Protein 8DHU (pdb70)

B-factor: mean 67.76, std 20.18, range [30.5, 171.4]

Nearest PDB structures (foldseek):
  8dhu-assembly2_B  TM=1.007E+00  e=1.844E-21  Drosophila melanogaster
  5v87-assembly2_B  TM=9.882E-01  e=3.190E-15  Homo sapiens
  5v87-assembly1_A  TM=9.888E-01  e=3.190E-15  Homo sapiens
  5v4r-assembly1_A  TM=9.704E-01  e=3.038E-15  Homo sapiens
  8dio-assembly1_A  TM=9.737E-01  e=6.021E-15  Danio rerio

Organism: Drosophila melanogaster (NCBI:txid7227)

InterPro domains:
  IPR006607 LARP1-like, DM15 repeat [PF21071] (1331-1480)
  IPR006607 LARP1-like, DM15 repeat [SM00684] (1341-1382)
  IPR006607 LARP1-like, DM15 repeat [SM00684] (1383-1421)
  IPR006607 LARP1-like, DM15 repeat [SM00684] (1422-1457)
  IPR006630 La-type HTH domain [PF05383] (733-789)
  IPR006630 La-type HTH domain [PS50961] (723-814)
  IPR006630 La-type HTH domain [SM00715] (727-806)
  IPR036388 Winged helix-like DNA-binding domain superfamily [G3DSA:1.10.10.10] (720-810)
  IPR036390 Winged helix DNA-binding domain superfamily [SSF46785] (724-813)
  IPR045180 La domain containing protein [PTHR22792] (427-1072)

Radius of gyration: 19.86 Å; Cα contacts (8 Å, |Δi|>4): 340; chains: 2; bounding box: 45×50×40 Å

Sequence (299 aa):
QHPSHALLKENNFTQQAYHKYHSRCLKERRRLGYGQSQEMNTLYRFWSFFLRENFNKSMYNEFRSLALEDAGNGFRYGLECLFRFFSYGLEKKFRPNIYQDFQDETIADYETGQLYGLEKFWAFLKYYKNLEVQPKLAEYLKSFKNIEQHPSHALLKNNFTQQAYHKYHSRCLKERRRLGYGQSQEMNTLYRFWSFFLRENFNKSMYNEFRSLALEDAGNGFRYGLECLFRFFSYGLEKKFRPNIYQDFQDETIADYETGQLYGLEKFWAFLKYYKNGEKLEVQPKLAEYLKSFKNIED

Foldseek 3Di:
DDCLPQCPPPPRNDPVSCCVLVVVLVVQCVVQHALRDPSVLSVLLSLLPCCLVPNDPVSLVVLVVSQVVNVVVPRHSSVLSVLSSLQNSCLSPNDPVSVVVLLVVLVVQVVVPDCSSLVSVVNRVVPSPPDDHDVVSVVVNVVCVVPD/DPCLVQCQPVRNDPVSVVVLVVVLVVQCVVQHQLRGVSVLSLLLSLLPNCLQPNDDPSLVVLVVSQVVSVVVPRHSSVLSVLSSLQVSCQSPNDVVSVVVLLVVLVVCVVVPDCSSVVSVVNSLVPHPCNVVDDRDVVSVVVVVVCVVVPD

Solvent-accessible surface area: 15072 Å² total; per-residue (Å²): 144,32,52,0,14,26,8,57,117,102,116,68,60,69,121,86,46,16,120,136,13,35,31,127,0,42,116,50,20,217,153,79,28,87,13,96,3,48,57,5,11,2,0,2,25,0,0,2,82,18,1,33,124,68,55,46,146,82,13,6,74,58,0,57,59,19,0,68,76,4,18,68,98,36,41,12,10,1,8,2,1,0,0,44,8,0,2,101,4,4,61,144,120,64,76,95,111,12,15,106,22,0,8,54,13,0,15,46,4,30,96,81,15,9,2,22,0,0,43,30,0,65,23,2,47,105,136,35,154,139,84,152,36,62,110,103,0,37,102,45,25,99,37,5,132,50,2,44,210,31,54,0,55,30,7,57,155,192,78,76,53,74,148,49,30,124,171,11,36,58,51,0,45,116,37,23,192,155,75,30,83,11,96,2,51,50,4,11,2,0,2,30,0,0,0,72,20,0,24,118,78,53,54,148,86,16,7,80,47,0,60,72,24,0,68,77,4,19,67,91,37,44,11,8,1,7,1,0,0,0,30,2,0,4,99,1,2,69,114,114,49,39,97,94,4,7,85,28,0,3,66,15,0,13,48,5,28,98,84,15,8,3,20,0,1,38,32,0,50,24,0,44,118,147,29,197,82,3,168,180,44,159,36,60,113,95,0,45,116,29,28,168,36,2,127,54,1,26,95

Structure (mmCIF, N/CA/C/O backbone):
data_8DHU
#
_entry.id   8DHU
#
_cell.length_a   46.808
_cell.length_b   60.737
_cell.length_c   129.199
_cell.angle_alpha   90.000
_cell.angle_beta   90.000
_cell.angle_gamma   90.000
#
_symmetry.space_group_name_H-M   'P 21 21 21'
#
loop_
_entity.id
_entity.type
_entity.pdbx_description
1 polymer 'La-related protein 1'
2 non-polymer '[[(2~{R},3~{S},4~{R},5~{R})-5-(2-azanyl-7-methyl-6-oxidanylidene-1~{H}-purin-9-ium-9-yl)-3,4-bis(oxidanyl)oxolan-2-yl]methoxy-oxidanyl-phosphoryl] [[(2~{R},3~{S},4~{R},5~{R})-5-(4-azanyl-2-oxidanylidene-pyrimidin-1-yl)-3,4-bis(oxidanyl)oxolan-2-yl]methoxy-oxidanyl-phosphoryl] hydrogen phosphate'
3 non-polymer 'MAGNESIUM ION'
4 water water
#
loop_
_atom_site.group_PDB
_atom_site.id
_atom_site.type_symbol
_atom_site.label_atom_id
_atom_site.label_alt_id
_atom_site.label_comp_id
_atom_site.label_asym_id
_atom_site.label_entity_id
_atom_site.label_seq_id
_atom_site.pdbx_PDB_ins_code
_atom_site.Cartn_x
_atom_site.Cartn_y
_atom_site.Cartn_z
_atom_site.occupancy
_atom_site.B_iso_or_equiv
_atom_site.auth_seq_id
_atom_site.auth_comp_id
_atom_site.auth_asym_id
_atom_site.auth_atom_id
_atom_site.pdbx_PDB_model_num
ATOM 1 N N . GLN A 1 1 ? 6.98100 3.64600 -12.19500 1.000 94.62881 796 GLN A N 1
ATOM 2 C CA . GLN A 1 1 ? 7.22200 2.22200 -12.38100 1.000 90.53505 796 GLN A CA 1
ATOM 3 C C . GLN A 1 1 ? 7.28700 1.90400 -13.87000 1.000 81.25324 796 GLN A C 1
ATOM 4 O O . GLN A 1 1 ? 6.76700 2.65400 -14.69300 1.000 71.03252 796 GLN A O 1
ATOM 17 N N . HIS A 1 2 ? 7.95300 0.79700 -14.19300 1.000 79.45657 797 HIS A N 1
ATOM 18 C CA . HIS A 1 2 ? 8.08000 0.34800 -15.57400 1.000 70.34714 797 HIS A CA 1
ATOM 19 C C . HIS A 1 2 ? 6.77100 -0.25400 -16.04700 1.000 67.61285 797 HIS A C 1
ATOM 20 O O . HIS A 1 2 ? 6.08500 -0.95300 -15.27600 1.000 63.14315 797 HIS A O 1
ATOM 34 N N . PRO A 1 3 ? 6.35200 -0.00700 -17.29600 1.000 64.16959 798 PRO A N 1
ATOM 35 C CA . PRO A 1 3 ? 5.08300 -0.56200 -17.79100 1.000 66.11894 798 PRO A CA 1
ATOM 36 C C . PRO A 1 3 ? 4.93300 -2.05900 -17.56300 1.000 67.65002 798 PRO A C 1
ATOM 37 O O . PRO A 1 3 ? 3.82500 -2.52800 -17.27600 1.000 66.38611 798 PRO A O 1
ATOM 48 N N . SER A 1 4 ? 6.02100 -2.82600 -17.66800 1.000 65.72975 799 SER A N 1
ATOM 49 C CA . SER A 1 4 ? 5.95100 -4.26600 -17.43600 1.000 69.78528 799 SER A CA 1
ATOM 50 C C . SER A 1 4 ? 5.39800 -4.59400 -16.05400 1.000 76.54084 799 SER A C 1
ATOM 51 O O . SER A 1 4 ? 4.85300 -5.68500 -15.85100 1.000 79.51901 799 SER A O 1
ATOM 59 N N . HIS A 1 5 ? 5.51800 -3.67200 -15.09700 1.000 75.11265 800 HIS A N 1
ATOM 60 C CA . HIS A 1 5 ? 4.94000 -3.85900 -13.76900 1.000 80.71486 800 HIS A CA 1
ATOM 61 C C . HIS A 1 5 ? 3.63600 -3.09700 -13.57600 1.000 73.35164 800 HIS A C 1
ATOM 62 O O . HIS A 1 5 ? 2.73000 -3.59300 -12.90300 1.000 72.42584 800 HIS A O 1
ATOM 76 N N . ALA A 1 6 ? 3.52300 -1.89000 -14.13700 1.000 70.88151 801 ALA A N 1
ATOM 77 C CA . ALA A 1 6 ? 2.32600 -1.08200 -13.91600 1.000 80.22941 801 ALA A CA 1
ATOM 78 C C . ALA A 1 6 ? 1.10600 -1.70300 -14.59200 1.000 75.18933 801 ALA A C 1
ATOM 79 O O . ALA A 1 6 ? -0.00500 -1.63400 -14.05700 1.000 72.76117 801 ALA A O 1
ATOM 86 N N . LEU A 1 7 ? 1.29400 -2.30900 -15.76000 1.000 70.86172 802 LEU A N 1
ATOM 87 C CA . LEU A 1 7 ? 0.19600 -2.95300 -16.47200 1.000 71.52837 802 LEU A CA 1
ATOM 88 C C . LEU A 1 7 ? -0.25200 -4.25400 -15.82700 1.000 68.01742 802 LEU A C 1
ATOM 89 O O . LEU A 1 7 ? -1.25900 -4.82500 -16.25700 1.000 64.12748 802 LEU A O 1
ATOM 105 N N . LEU A 1 8 ? 0.47500 -4.74300 -14.82900 1.000 72.27582 803 LEU A N 1
ATOM 106 C CA . LEU A 1 8 ? 0.05200 -5.91000 -14.07300 1.000 71.77990 803 LEU A CA 1
ATOM 107 C C . LEU A 1 8 ? -0.67700 -5.54700 -12.79000 1.000 68.59610 803 LEU A C 1
ATOM 108 O O . LEU A 1 8 ? -1.33800 -6.41000 -12.20400 1.000 64.73545 803 LEU A O 1
ATOM 124 N N . LYS A 1 9 ? -0.56700 -4.29600 -12.34100 1.000 69.04876 804 LYS A N 1
ATOM 125 C CA . LYS A 1 9 ? -1.28400 -3.87100 -11.15000 1.000 80.18254 804 LYS A CA 1
ATOM 126 C C . LYS A 1 9 ? -2.76800 -4.17700 -11.29600 1.000 78.16337 804 LYS A C 1
ATOM 127 O O . LYS A 1 9 ? -3.33000 -4.11000 -12.39400 1.000 78.24233 804 LYS A O 1
ATOM 146 N N . GLU A 1 10 ? -3.40000 -4.51700 -10.17800 1.000 78.17492 805 GLU A N 1
ATOM 147 C CA . GLU A 1 10 ? -4.80400 -4.90000 -10.19600 1.000 78.04353 805 GLU A CA 1
ATOM 148 C C . GLU A 1 10 ? -5.66500 -3.77100 -10.74900 1.000 81.42964 805 GLU A C 1
ATOM 149 O O . GLU A 1 10 ? -5.65700 -2.65200 -10.22900 1.000 80.77450 805 GLU A O 1
ATOM 153 N N . ASN A 1 11 ? -6.39600 -4.07000 -11.82200 1.000 76.27630 806 ASN A N 1
ATOM 154 C CA . ASN A 1 11 ? -7.42400 -3.20800 -12.39500 1.000 83.87521 806 ASN A CA 1
ATOM 155 C C . ASN A 1 11 ? -6.86400 -2.02400 -13.17700 1.000 80.96851 806 ASN A C 1
ATOM 156 O O . ASN A 1 11 ? -7.61300 -1.09300 -13.48800 1.000 80.92945 806 ASN A O 1
ATOM 160 N N . ASN A 1 12 ? -5.58800 -2.06100 -13.57200 1.000 86.44119 807 ASN A N 1
ATOM 161 C CA . ASN A 1 12 ? -4.94500 -0.89900 -14.18600 1.000 90.82509 807 ASN A CA 1
ATOM 162 C C . ASN A 1 12 ? -4.59500 -1.09200 -15.66300 1.000 84.74333 807 ASN A C 1
ATOM 163 O O . ASN A 1 12 ? -4.25900 -0.12000 -16.35400 1.000 91.49392 807 ASN A O 1
ATOM 174 N N . PHE A 1 13 ? -4.64700 -2.31800 -16.17300 1.000 76.33646 808 PHE A N 1
ATOM 175 C CA . PHE A 1 13 ? -4.41500 -2.49700 -17.60100 1.000 74.68204 808 PHE A CA 1
ATOM 176 C C . PHE A 1 13 ? -5.28900 -1.55800 -18.42800 1.000 77.74490 808 PHE A C 1
ATOM 177 O O . PHE A 1 13 ? -6.50100 -1.48900 -18.23900 1.000 84.01905 808 PHE A O 1
ATOM 194 N N . THR A 1 14 ? -4.67000 -0.89200 -19.39500 1.000 76.33220 809 THR A N 1
ATOM 195 C CA . THR A 1 14 ? -5.38300 -0.12200 -20.39600 1.000 75.03680 809 THR A CA 1
ATOM 196 C C . THR A 1 14 ? -4.78300 -0.43600 -21.76100 1.000 68.06534 809 THR A C 1
ATOM 197 O O . THR A 1 14 ? -3.59500 -0.75400 -21.88800 1.000 68.23783 809 THR A O 1
ATOM 208 N N . GLN A 1 15 ? -5.66100 -0.41100 -22.76500 1.000 77.18366 810 GLN A N 1
ATOM 209 C CA . GLN A 1 15 ? -5.20700 -0.64700 -24.13700 1.000 74.29702 810 GLN A CA 1
ATOM 210 C C . GLN A 1 15 ? -4.24900 0.42000 -24.61700 1.000 79.51039 810 GLN A C 1
ATOM 211 O O . GLN A 1 15 ? -3.44900 0.19700 -25.53300 1.000 77.73133 810 GLN A O 1
ATOM 225 N N . GLN A 1 16 ? -4.52300 1.64500 -24.20200 1.000 73.53854 811 GLN A N 1
ATOM 226 C CA . GLN A 1 16 ? -3.75000 2.74800 -24.73600 1.000 68.84005 811 GLN A CA 1
ATOM 227 C C . GLN A 1 16 ? -2.32700 2.58300 -24.24800 1.000 77.23955 811 GLN A C 1
ATOM 228 O O . GLN A 1 16 ? -1.36700 2.69700 -25.01600 1.000 74.03267 811 GLN A O 1
ATOM 232 N N . ALA A 1 17 ? -2.19300 2.17400 -22.99000 1.000 67.14984 812 ALA A N 1
ATOM 233 C CA . ALA A 1 17 ? -0.87400 2.07600 -22.39800 1.000 69.21871 812 ALA A CA 1
ATOM 234 C C . ALA A 1 17 ? -0.12600 0.86600 -22.93100 1.000 62.89977 812 ALA A C 1
ATOM 235 O O . ALA A 1 17 ? 1.07400 0.95000 -23.20800 1.000 61.01921 812 ALA A 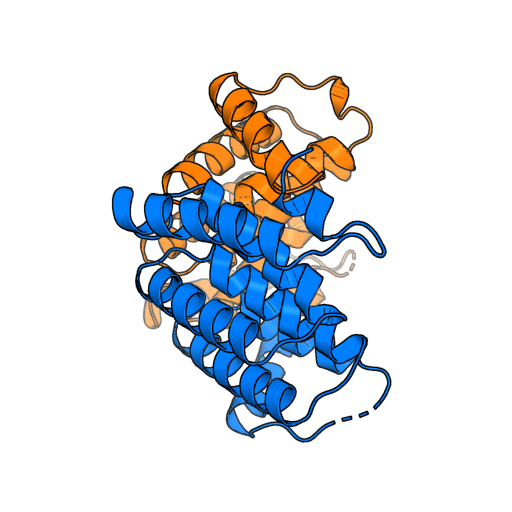O 1
ATOM 242 N N . TYR A 1 18 ? -0.81400 -0.26800 -23.08200 1.000 67.14577 813 TYR A N 1
ATOM 243 C CA . TYR A 1 18 ? -0.14600 -1.46100 -23.59000 1.000 67.07967 813 TYR A CA 1
ATOM 244 C C . TYR A 1 18 ? 0.41000 -1.22400 -24.98500 1.000 59.75308 813 TYR A C 1
ATOM 245 O O . TYR A 1 18 ? 1.49200 -1.71700 -25.32800 1.000 57.36397 813 TYR A O 1
ATOM 263 N N . HIS A 1 19 ? -0.32600 -0.47300 -25.80500 1.000 56.39234 814 HIS A N 1
ATOM 264 C CA . HIS A 1 19 ? 0.08500 -0.25100 -27.18500 1.000 61.91252 814 HIS A CA 1
ATOM 265 C C . HIS A 1 19 ? 1.38200 0.55000 -27.25500 1.000 59.31217 814 HIS A C 1
ATOM 266 O O . HIS A 1 19 ? 2.28900 0.19600 -28.01700 1.000 61.21488 814 HIS A O 1
ATOM 280 N N . LYS A 1 20 ? 1.49900 1.61200 -26.45300 1.000 55.30800 815 LYS A N 1
ATOM 281 C CA . LYS A 1 20 ? 2.74800 2.37200 -26.39100 1.000 66.05428 815 LYS A CA 1
ATOM 282 C C . LYS A 1 20 ? 3.90600 1.48900 -25.94100 1.000 70.85710 815 LYS A C 1
ATOM 283 O O . LYS A 1 20 ? 4.96300 1.44900 -26.58500 1.000 58.34280 815 LYS A O 1
ATOM 302 N N . TYR A 1 21 ? 3.72500 0.78100 -24.82400 1.000 53.03949 816 TYR A N 1
ATOM 303 C CA . TYR A 1 21 ? 4.77000 -0.10100 -24.31300 1.000 61.00342 816 TYR A CA 1
ATOM 304 C C . TYR A 1 21 ? 5.11400 -1.18500 -25.32800 1.000 55.48594 816 TYR A C 1
ATOM 305 O O . TYR A 1 21 ? 6.27500 -1.33800 -25.72500 1.000 51.38121 816 TYR A O 1
ATOM 323 N N . HIS A 1 22 ? 4.10500 -1.94600 -25.76500 1.000 53.96212 817 HIS A N 1
ATOM 324 C CA . HIS A 1 22 ? 4.33100 -2.99100 -26.76000 1.000 58.52551 817 HIS A CA 1
ATOM 325 C C . HIS A 1 22 ? 5.10400 -2.45400 -27.95700 1.000 63.29134 817 HIS A C 1
ATOM 326 O O . HIS A 1 22 ? 5.99600 -3.12700 -28.48900 1.000 62.54445 817 HIS A O 1
ATOM 340 N N . SER A 1 23 ? 4.77300 -1.23800 -28.39300 1.000 56.99466 818 SER A N 1
ATOM 341 C CA . SER A 1 23 ? 5.36400 -0.68900 -29.60700 1.000 56.28498 818 SER A CA 1
ATOM 342 C C . SER A 1 23 ? 6.87900 -0.57600 -29.48200 1.000 57.44819 818 SER A C 1
ATOM 343 O O . SER A 1 23 ? 7.62400 -1.12300 -30.30400 1.000 58.25964 818 SER A O 1
ATOM 351 N N . ARG A 1 24 ? 7.36100 0.13500 -28.45500 1.000 49.29939 819 ARG A N 1
ATOM 352 C CA . ARG A 1 24 ? 8.80300 0.33000 -28.32900 1.000 65.92235 819 ARG A CA 1
ATOM 353 C C . ARG A 1 24 ? 9.53900 -0.98900 -28.13300 1.000 60.00115 819 ARG A C 1
ATOM 354 O O . ARG A 1 24 ? 10.71500 -1.10100 -28.49600 1.000 50.98374 819 ARG A O 1
ATOM 375 N N . CYS A 1 25 ? 8.88100 -1.99100 -27.54600 1.000 54.66242 820 CYS A N 1
ATOM 376 C CA . CYS A 1 25 ? 9.53100 -3.28200 -27.35700 1.000 56.74087 820 CYS A CA 1
ATOM 377 C C . CYS A 1 25 ? 9.88100 -3.91000 -28.70100 1.000 56.45138 820 CYS A C 1
ATOM 378 O O . CYS A 1 25 ? 11.02900 -4.30400 -28.94300 1.000 44.51987 820 CYS A O 1
ATOM 386 N N . LEU A 1 26 ? 8.89400 -4.00200 -29.59400 1.000 45.94898 821 LEU A N 1
ATOM 387 C CA . LEU A 1 26 ? 9.14900 -4.54700 -30.92100 1.000 57.74179 821 LEU A CA 1
ATOM 388 C C . LEU A 1 26 ? 10.15800 -3.70400 -31.68900 1.000 53.34042 821 LEU A C 1
ATOM 389 O O . LEU A 1 26 ? 11.04000 -4.25200 -32.36300 1.000 49.94753 821 LEU A O 1
ATOM 405 N N . LYS A 1 27 ? 10.04800 -2.37300 -31.61600 1.000 47.75316 822 LYS A N 1
ATOM 406 C CA . LYS A 1 27 ? 11.03300 -1.54100 -32.30100 1.000 56.80401 822 LYS A CA 1
ATOM 407 C C . LYS A 1 27 ? 12.43700 -1.83500 -31.78400 1.000 60.64521 822 LYS A C 1
ATOM 408 O O . LYS A 1 27 ? 13.39900 -1.88200 -32.56200 1.000 53.90995 822 LYS A O 1
ATOM 427 N N . GLU A 1 28 ? 12.57000 -2.04800 -30.47000 1.000 51.39966 823 GLU A N 1
ATOM 428 C CA . GLU A 1 28 ? 13.87400 -2.34500 -29.88600 1.000 62.06329 823 GLU A CA 1
ATOM 429 C C . GLU A 1 28 ? 14.38800 -3.70300 -30.34200 1.000 53.16255 823 GLU A C 1
ATOM 430 O O . GLU A 1 28 ? 15.59600 -3.88400 -30.53000 1.000 51.13505 823 GLU A O 1
ATOM 442 N N . ARG A 1 29 ? 13.49000 -4.67000 -30.50900 1.000 50.74575 824 ARG A N 1
ATOM 443 C CA . ARG A 1 29 ? 13.89800 -5.96700 -31.02900 1.000 54.60369 824 ARG A CA 1
ATOM 444 C C . ARG A 1 29 ? 14.23900 -5.86700 -32.50600 1.000 50.84244 824 ARG A C 1
ATOM 445 O O . ARG A 1 29 ? 15.28300 -6.36100 -32.95100 1.000 48.32219 824 ARG A O 1
ATOM 466 N N . ARG A 1 30 ? 13.32800 -5.26800 -33.26900 1.000 53.08287 825 ARG A N 1
ATOM 467 C CA . ARG A 1 30 ? 13.56000 -4.98600 -34.67200 1.000 52.05404 825 ARG A CA 1
ATOM 468 C C . ARG A 1 30 ? 14.80600 -4.13000 -34.88200 1.000 54.38266 825 ARG A C 1
ATOM 469 O O . ARG A 1 30 ? 15.35000 -4.10400 -35.99200 1.000 69.37887 825 ARG A O 1
ATOM 490 N N . ARG A 1 31 ? 15.29500 -3.45200 -33.84700 1.000 47.55336 826 ARG A N 1
ATOM 491 C CA . ARG A 1 31 ? 16.51300 -2.66300 -33.99800 1.000 45.67790 826 ARG A CA 1
ATOM 492 C C . ARG A 1 31 ? 17.77500 -3.43000 -33.62500 1.000 56.44736 826 ARG A C 1
ATOM 493 O O . ARG A 1 31 ? 18.80800 -3.29400 -34.29600 1.000 45.70159 826 ARG A O 1
ATOM 514 N N . LEU A 1 32 ? 17.73100 -4.18500 -32.53300 1.000 46.84769 827 LEU A N 1
ATOM 515 C CA . LEU A 1 32 ? 18.92700 -4.79700 -31.98000 1.000 51.96259 827 LEU A CA 1
ATOM 516 C C . LEU A 1 32 ? 19.04700 -6.27900 -32.28600 1.000 44.46723 827 LEU A C 1
ATOM 517 O O . LEU A 1 32 ? 20.14400 -6.83100 -32.14900 1.000 52.17742 827 LEU A O 1
ATOM 533 N N . GLY A 1 33 ? 17.97000 -6.93200 -32.69800 1.000 49.66313 828 GLY A N 1
ATOM 534 C CA . GLY A 1 33 ? 18.04000 -8.32700 -33.08100 1.000 53.45361 828 GLY A CA 1
ATOM 535 C C . GLY A 1 33 ? 17.60100 -9.25500 -31.96800 1.000 51.23802 828 GLY A C 1
ATOM 536 O O . GLY A 1 33 ? 17.37600 -8.86000 -30.82000 1.000 44.30388 828 GLY A O 1
ATOM 540 N N . TYR A 1 34 ? 17.49900 -10.52600 -32.33900 1.000 48.80370 829 TYR A N 1
ATOM 541 C CA . TYR A 1 34 ? 16.94300 -11.53600 -31.44700 1.000 47.79466 829 TYR A CA 1
ATOM 542 C C . TYR A 1 34 ? 17.76800 -11.64400 -30.17200 1.000 57.22485 829 TYR A C 1
ATOM 543 O O . TYR A 1 34 ? 19.00000 -11.73600 -30.22100 1.000 44.21193 829 TYR A O 1
ATOM 561 N N . GLY A 1 35 ? 17.08200 -11.65100 -29.03100 1.000 50.96198 830 GLY A N 1
ATOM 562 C CA . GLY A 1 35 ? 17.71400 -11.92900 -27.75700 1.000 43.99247 830 GLY A CA 1
ATOM 563 C C . GLY A 1 35 ? 18.60700 -10.81800 -27.25100 1.000 53.67011 830 GLY A C 1
ATOM 564 O O . GLY A 1 35 ? 19.26700 -10.96700 -26.21600 1.000 52.57722 830 GLY A O 1
ATOM 568 N N . GLN A 1 36 ? 18.63500 -9.69400 -27.96700 1.000 52.29970 831 GLN A N 1
ATOM 569 C CA . GLN A 1 36 ? 19.50800 -8.58600 -27.61800 1.000 51.69114 831 GLN A CA 1
ATOM 570 C C . GLN A 1 36 ? 18.77700 -7.42300 -26.96100 1.000 60.92799 831 GLN A C 1
ATOM 571 O O . GLN A 1 36 ? 19.43600 -6.49300 -26.48200 1.000 55.20217 831 GLN A O 1
ATOM 585 N N . SER A 1 37 ? 17.44800 -7.44600 -26.90900 1.000 54.19731 832 SER A N 1
ATOM 586 C CA . SER A 1 37 ? 16.67700 -6.34900 -26.33600 1.000 49.87348 832 SER A CA 1
ATOM 587 C C . SER A 1 37 ? 16.24500 -6.70600 -24.91800 1.000 47.41269 832 SER A C 1
ATOM 588 O O . SER A 1 37 ? 15.42100 -7.60300 -24.72200 1.000 43.05726 832 SER A O 1
ATOM 596 N N . GLN A 1 38 ? 16.79000 -5.98700 -23.93200 1.000 49.93353 833 GLN A N 1
ATOM 597 C CA . GLN A 1 38 ? 16.30200 -6.13800 -22.56700 1.000 45.98513 833 GLN A CA 1
ATOM 598 C C . GLN A 1 38 ? 14.86400 -5.64200 -22.43500 1.000 48.66063 833 GLN A C 1
ATOM 599 O O . GLN A 1 38 ? 14.10900 -6.15700 -21.60200 1.000 48.19409 833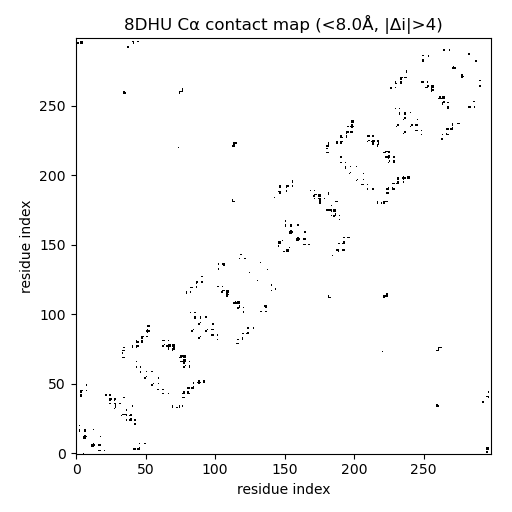 GLN A O 1
ATOM 613 N N . GLU A 1 39 ? 14.46600 -4.65100 -23.24300 1.000 46.73773 834 GLU A N 1
ATOM 614 C CA . GLU A 1 39 ? 13.08200 -4.18100 -23.21000 1.000 52.95379 834 GLU A CA 1
ATOM 615 C C . GLU A 1 39 ? 12.12900 -5.25800 -23.71900 1.000 50.59322 834 GLU A C 1
ATOM 616 O O . GLU A 1 39 ? 11.06800 -5.49500 -23.12600 1.000 46.30809 834 GLU A O 1
ATOM 628 N N . MET A 1 40 ? 12.48800 -5.91100 -24.83400 1.000 51.13346 835 MET A N 1
ATOM 629 C CA . MET A 1 40 ? 11.69800 -7.04000 -25.31900 1.000 49.67121 835 MET A CA 1
ATOM 630 C C . MET A 1 40 ? 11.57100 -8.10700 -24.24400 1.000 43.97300 835 MET A C 1
ATOM 631 O O . MET A 1 40 ? 10.52700 -8.76200 -24.11800 1.000 42.53098 835 MET A O 1
AT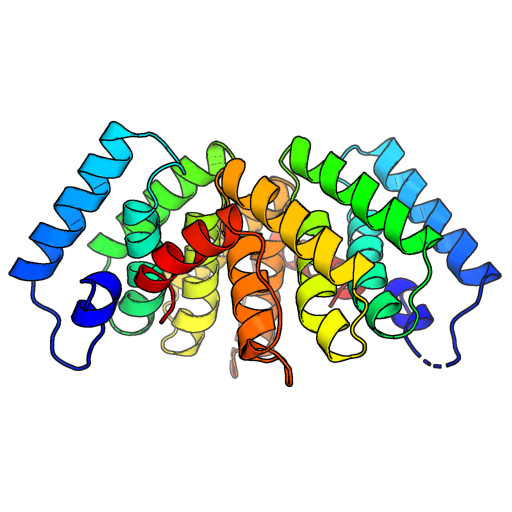OM 645 N N . ASN A 1 41 ? 12.64400 -8.31600 -23.47800 1.000 41.23263 836 ASN A N 1
ATOM 646 C CA . ASN A 1 41 ? 12.61900 -9.31100 -22.41500 1.000 47.78513 836 ASN A CA 1
ATOM 647 C C . ASN A 1 41 ? 11.58100 -8.95500 -21.35600 1.000 52.31848 836 ASN A C 1
ATOM 648 O O . ASN A 1 41 ? 10.90900 -9.84000 -20.81300 1.000 39.56541 836 ASN A O 1
ATOM 659 N N . THR A 1 42 ? 11.43300 -7.66500 -21.03900 1.000 43.52578 837 THR A N 1
ATOM 660 C CA . THR A 1 42 ? 10.40800 -7.30000 -20.06500 1.000 52.00402 837 THR A CA 1
ATOM 661 C C . THR A 1 42 ? 9.02100 -7.66100 -20.58300 1.000 49.41850 837 THR A C 1
ATOM 662 O O . THR A 1 42 ? 8.13200 -7.99600 -19.79400 1.000 48.95534 837 THR A O 1
ATOM 673 N N . LEU A 1 43 ? 8.82500 -7.61900 -21.90400 1.000 48.51978 838 LEU A N 1
ATOM 674 C CA . LEU A 1 43 ? 7.52700 -7.97300 -22.47200 1.000 48.41511 838 LEU A CA 1
ATOM 675 C C . LEU A 1 43 ? 7.27200 -9.47500 -22.38800 1.000 48.61489 838 LEU A C 1
ATOM 676 O O . LEU A 1 43 ? 6.13400 -9.90100 -22.16200 1.000 47.50894 838 LEU A O 1
ATOM 692 N N . TYR A 1 44 ? 8.30900 -10.29700 -22.59000 1.000 58.72790 839 TYR A N 1
ATOM 693 C CA . TYR A 1 44 ? 8.14500 -11.73700 -22.39500 1.000 53.68026 839 TYR A CA 1
ATOM 694 C C . TYR A 1 44 ? 7.64800 -12.04000 -20.98100 1.000 58.53741 839 TYR A C 1
ATOM 695 O O . TYR A 1 44 ? 6.75300 -12.87300 -20.78700 1.000 45.38590 839 TYR A O 1
ATOM 713 N N . ARG A 1 45 ? 8.22100 -11.36800 -19.97600 1.000 42.44692 840 ARG A N 1
ATOM 714 C CA . ARG A 1 45 ? 7.82400 -11.63600 -18.59700 1.000 46.96464 840 ARG A CA 1
ATOM 715 C C . ARG A 1 45 ? 6.40700 -11.14900 -18.32600 1.000 46.56343 840 ARG A C 1
ATOM 716 O O . ARG A 1 45 ? 5.64400 -11.79900 -17.60000 1.000 42.63474 840 ARG A O 1
ATOM 737 N N . PHE A 1 46 ? 6.04800 -9.99000 -18.88600 1.000 45.76567 841 PHE A N 1
ATOM 738 C CA . PHE A 1 46 ? 4.69800 -9.46000 -18.73500 1.000 56.52182 841 PHE A CA 1
ATOM 739 C C . PHE A 1 46 ? 3.66800 -10.42000 -19.30800 1.000 54.60701 841 PHE A C 1
ATOM 740 O O . PHE A 1 46 ? 2.65000 -10.72100 -18.67300 1.000 52.53118 841 PHE A O 1
ATOM 757 N N . TRP A 1 47 ? 3.90700 -10.88200 -20.53300 1.000 50.54086 842 TRP A N 1
ATOM 758 C CA . TRP A 1 47 ? 3.04400 -11.88700 -21.13300 1.000 50.71646 842 TRP A CA 1
ATOM 759 C C . TRP A 1 47 ? 2.95900 -13.12900 -20.25200 1.000 48.54930 842 TRP A C 1
ATOM 760 O O . TRP A 1 47 ? 1.86800 -13.65000 -19.99800 1.000 51.72357 842 TRP A O 1
ATOM 781 N N . SER A 1 48 ? 4.10400 -13.60500 -19.76100 1.000 45.30042 843 SER A N 1
ATOM 782 C CA . SER A 1 48 ? 4.11400 -14.82600 -18.96500 1.000 44.13046 843 SER A CA 1
ATOM 783 C C . SER A 1 48 ? 3.16400 -14.72900 -17.77800 1.000 53.52729 843 SER A C 1
ATOM 784 O O . SER A 1 48 ? 2.44500 -15.68600 -17.47800 1.000 49.98368 843 SER A O 1
ATOM 792 N N . PHE A 1 49 ? 3.14300 -13.58500 -17.09200 1.000 51.38121 844 PHE A N 1
ATOM 793 C CA . PHE A 1 49 ? 2.27800 -13.42900 -15.92600 1.000 53.88603 844 PHE A CA 1
ATOM 794 C C . PHE A 1 49 ? 0.88200 -12.95300 -16.30700 1.000 55.21789 844 PHE A C 1
ATOM 795 O O . PHE A 1 49 ? -0.11600 -13.50400 -15.82300 1.000 51.91812 844 PHE A O 1
ATOM 812 N N . PHE A 1 50 ? 0.80000 -11.95000 -17.18500 1.000 57.84871 845 PHE A N 1
ATOM 813 C CA . PHE A 1 50 ? -0.48700 -11.37000 -17.54700 1.000 55.82750 845 PHE A CA 1
ATOM 814 C C . PHE A 1 50 ? -1.44800 -12.44600 -18.03400 1.000 55.97601 845 PHE A C 1
ATOM 815 O O . PHE A 1 50 ? -2.53600 -12.60800 -17.50000 1.000 66.08943 845 PHE A O 1
ATOM 832 N N . LEU A 1 51 ? -1.03900 -13.25100 -19.00400 1.000 53.76834 846 LEU A N 1
ATOM 833 C CA . LEU A 1 51 ? -2.01900 -14.14100 -19.61600 1.000 58.84848 846 LEU A CA 1
ATOM 834 C C . LEU A 1 51 ? -2.50700 -15.24200 -18.67000 1.000 61.22937 846 LEU A C 1
ATOM 835 O O . LEU A 1 51 ? -3.52600 -15.88300 -18.94900 1.000 61.73497 846 LEU A O 1
ATOM 851 N N . ARG A 1 52 ? -1.80800 -15.48700 -17.55900 1.000 59.72169 847 ARG A N 1
ATOM 852 C CA . ARG A 1 52 ? -2.20900 -16.57300 -16.66600 1.000 64.57490 847 ARG A CA 1
ATOM 853 C C . ARG A 1 52 ? -3.64500 -16.41400 -16.17600 1.000 73.83252 847 ARG A C 1
ATOM 854 O O . ARG A 1 52 ? -4.35000 -17.40800 -15.95900 1.000 81.85727 847 ARG A O 1
ATOM 875 N N . GLU A 1 53 ? -4.08700 -15.17400 -15.98100 1.000 73.13987 848 GLU A N 1
ATOM 876 C CA . GLU A 1 53 ? -5.46700 -14.86200 -15.62500 1.000 88.66427 848 GLU A CA 1
ATOM 877 C C . GLU A 1 53 ? -6.15000 -14.04900 -16.71200 1.000 86.73282 848 GLU A C 1
ATOM 878 O O . GLU A 1 53 ? -7.37600 -14.02100 -16.81000 1.000 91.15177 848 GLU A O 1
ATOM 890 N N . ASN A 1 54 ? -5.34300 -13.45100 -17.56300 1.000 84.44571 849 ASN A N 1
ATOM 891 C CA . ASN A 1 54 ? -5.63000 -12.26500 -18.36600 1.000 77.03818 849 ASN A CA 1
ATOM 892 C C . ASN A 1 54 ? -5.44500 -12.63800 -19.84000 1.000 75.00388 849 ASN A C 1
ATOM 893 O O . ASN A 1 54 ? -4.95900 -11.87700 -20.68100 1.000 75.24615 849 ASN A O 1
ATOM 904 N N . PHE A 1 55 ? -5.96400 -13.83400 -20.11500 1.000 64.36172 850 PHE A N 1
ATOM 905 C CA . PHE A 1 55 ? -5.65400 -14.52500 -21.34700 1.000 68.79690 850 PHE A CA 1
ATOM 906 C C . PHE A 1 55 ? -6.19100 -13.77400 -22.54600 1.000 68.84939 850 PHE A C 1
ATOM 907 O O . PHE A 1 55 ? -7.19800 -13.06200 -22.48400 1.000 66.82780 850 PHE A O 1
ATOM 924 N N . ASN A 1 56 ? -5.50200 -13.97000 -23.65900 1.000 69.50192 851 ASN A N 1
ATOM 925 C CA . ASN A 1 56 ? -5.77100 -13.25800 -24.89000 1.000 64.06408 851 ASN A CA 1
ATOM 926 C C . ASN A 1 56 ? -5.16600 -14.09900 -25.99900 1.000 68.17168 851 ASN A C 1
ATOM 927 O O . ASN A 1 56 ? -3.95400 -14.33600 -26.00200 1.000 60.63023 851 ASN A O 1
ATOM 938 N N . LYS A 1 57 ? -6.02300 -14.57600 -26.90300 1.000 50.18897 852 LYS A N 1
ATOM 939 C CA . LYS A 1 57 ? -5.55000 -15.33500 -28.05300 1.000 60.97227 852 LYS A CA 1
ATOM 940 C C . LYS A 1 57 ? -4.57300 -14.51400 -28.88600 1.000 63.82803 852 LYS A C 1
ATOM 941 O O . LYS A 1 57 ? -3.56100 -15.03200 -29.37100 1.000 59.75913 852 LYS A O 1
ATOM 949 N N . SER A 1 58 ? -4.86900 -13.22200 -29.06000 1.000 65.66451 853 SER A N 1
ATOM 950 C CA . SER A 1 58 ? -3.99300 -12.33600 -29.81800 1.000 68.21165 853 SER A CA 1
ATOM 951 C C . SER A 1 58 ? -2.61000 -12.26700 -29.18200 1.000 65.13761 853 SER A C 1
ATOM 952 O O . SER A 1 58 ? -1.60000 -12.57600 -29.82500 1.000 57.67491 853 SER A O 1
ATOM 960 N N . MET A 1 59 ? -2.54600 -11.86600 -27.90900 1.000 65.66713 854 MET A N 1
ATOM 961 C CA . MET A 1 59 ? -1.25400 -11.74400 -27.24200 1.000 55.54365 854 MET A CA 1
ATOM 962 C C . MET A 1 59 ? -0.54800 -13.08900 -27.15100 1.000 50.50554 854 MET A C 1
ATOM 963 O O . MET A 1 59 ? 0.68300 -13.16100 -27.24700 1.000 50.77198 854 MET A O 1
ATOM 977 N N . TYR A 1 60 ? -1.30500 -14.16500 -26.92600 1.000 55.05958 855 TYR A N 1
ATOM 978 C CA . TYR A 1 60 ? -0.67700 -15.46700 -26.72500 1.000 53.58915 855 TYR A CA 1
ATOM 979 C C . TYR A 1 60 ? 0.00100 -15.95700 -27.99900 1.000 56.01436 855 TYR A C 1
ATOM 980 O O . TYR A 1 60 ? 1.12400 -16.46700 -27.94900 1.000 49.96495 855 TYR A O 1
ATOM 998 N N . ASN A 1 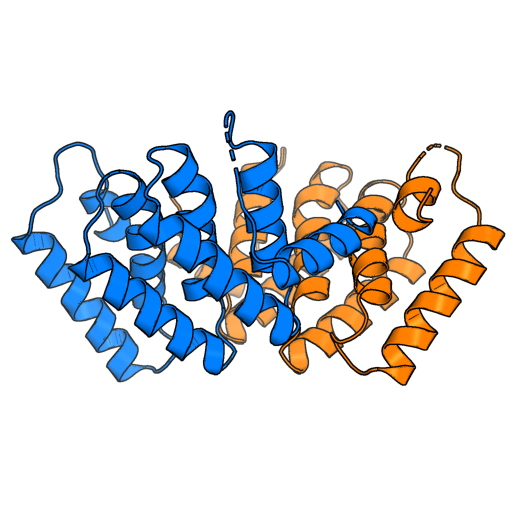61 ? -0.65800 -15.80200 -29.15200 1.000 52.89135 856 ASN A N 1
ATOM 999 C CA . ASN A 1 61 ? -0.07300 -16.27100 -30.40600 1.000 55.41145 856 ASN A CA 1
ATOM 1000 C C . ASN A 1 61 ? 1.21600 -15.52200 -30.72900 1.000 55.13096 856 ASN A C 1
ATOM 1001 O O . ASN A 1 61 ? 2.18800 -16.11700 -31.21000 1.000 52.25919 856 ASN A O 1
ATOM 1012 N N . GLU A 1 62 ? 1.23300 -14.21000 -30.49300 1.000 52.10194 857 GLU A N 1
ATOM 1013 C CA . GLU A 1 62 ? 2.45400 -13.43000 -30.66600 1.000 48.73991 857 GLU A CA 1
ATOM 1014 C C . GLU A 1 62 ? 3.55000 -13.91200 -29.71600 1.000 49.70218 857 GLU A C 1
ATOM 1015 O O . GLU A 1 62 ? 4.65900 -14.25100 -30.14500 1.000 45.16937 857 GLU A O 1
ATOM 1027 N N . PHE A 1 63 ? 3.25800 -13.90800 -28.41100 1.000 43.56001 858 PHE A N 1
ATOM 1028 C CA . PHE A 1 63 ? 4.16100 -14.45500 -27.39900 1.000 46.24166 858 PHE A CA 1
ATOM 1029 C C . PHE A 1 63 ? 4.80900 -15.74300 -27.89100 1.000 47.12166 858 PHE A C 1
ATOM 1030 O O . PHE A 1 63 ? 6.03800 -15.83900 -27.98600 1.000 38.55783 858 PHE A O 1
ATOM 1047 N N . ARG A 1 64 ? 3.98800 -16.72800 -28.25000 1.000 40.15085 859 ARG A N 1
ATOM 1048 C CA . ARG A 1 64 ? 4.50800 -18.01800 -28.68800 1.000 48.92246 859 ARG A CA 1
ATOM 1049 C C . ARG A 1 64 ? 5.40600 -17.87400 -29.90900 1.000 56.28635 859 ARG A C 1
ATOM 1050 O O . ARG A 1 64 ? 6.51100 -18.42900 -29.95400 1.000 48.46211 859 ARG A O 1
ATOM 1071 N N . SER A 1 65 ? 4.93800 -17.14100 -30.92300 1.000 45.47281 860 SER A N 1
ATOM 1072 C CA . SER A 1 65 ? 5.66700 -17.07500 -32.18300 1.000 47.58154 860 SER A CA 1
ATOM 1073 C C . SER A 1 65 ? 7.03400 -16.42400 -31.99800 1.000 53.22104 860 SER A C 1
ATOM 1074 O O . SER A 1 65 ? 8.05000 -16.93100 -32.49200 1.000 50.28957 860 SER A O 1
ATOM 1082 N N . LEU A 1 66 ? 7.08300 -15.29200 -31.29200 1.000 45.11272 861 LEU A N 1
ATOM 1083 C CA . LEU A 1 66 ? 8.36500 -14.62000 -31.09400 1.000 46.99530 861 LEU A CA 1
ATOM 1084 C C . LEU A 1 66 ? 9.28500 -15.44700 -30.20300 1.000 48.25754 861 LEU A C 1
ATOM 1085 O O . LEU A 1 66 ? 10.48400 -15.57200 -30.48400 1.000 39.25934 861 LEU A O 1
ATOM 1101 N N . ALA A 1 67 ? 8.74000 -16.02700 -29.12900 1.000 37.50596 862 ALA A N 1
ATOM 1102 C CA . ALA A 1 67 ? 9.55000 -16.87500 -28.26200 1.000 40.74109 862 ALA A CA 1
ATOM 1103 C C . ALA A 1 67 ? 10.22300 -17.99200 -29.05000 1.000 47.12498 862 ALA A C 1
ATOM 1104 O O . ALA A 1 67 ? 11.38400 -18.32900 -28.78900 1.000 40.01629 862 ALA A O 1
ATOM 1111 N N . LEU A 1 68 ? 9.51700 -18.57500 -30.02800 1.000 46.32645 863 LEU A N 1
ATOM 1112 C CA . LEU A 1 68 ? 10.08700 -19.69300 -30.77800 1.000 51.24020 863 LEU A CA 1
ATOM 1113 C C . LEU A 1 68 ? 11.07900 -19.23500 -31.84400 1.000 48.28917 863 LEU A C 1
ATOM 1114 O O . LEU A 1 68 ? 12.03800 -19.95800 -32.14200 1.000 43.88930 863 LEU A O 1
ATOM 1130 N N . GLU A 1 69 ? 10.85900 -18.06000 -32.43900 1.000 42.21297 8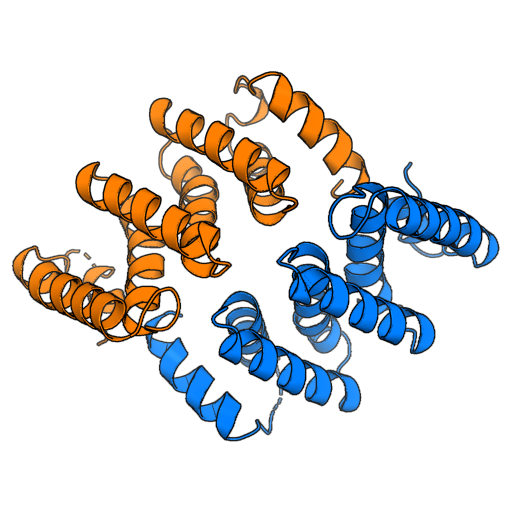64 GLU A N 1
ATOM 1131 C CA . GLU A 1 69 ? 11.87100 -17.46200 -33.30400 1.000 51.24748 864 GLU A CA 1
ATOM 1132 C C . GLU A 1 69 ? 13.18300 -17.27100 -32.55300 1.000 48.48777 864 GLU A C 1
ATOM 1133 O O . GLU A 1 69 ? 14.24900 -17.69500 -33.01300 1.000 51.26726 864 GLU A O 1
ATOM 1145 N N . ASP A 1 70 ? 13.12100 -16.60700 -31.39700 1.000 48.93490 865 ASP A N 1
ATOM 1146 C CA . ASP A 1 70 ? 14.31700 -16.39700 -30.58800 1.000 50.88602 865 ASP A CA 1
ATOM 1147 C C . ASP A 1 70 ? 14.98900 -17.72300 -30.25300 1.000 39.36444 865 ASP A C 1
ATOM 1148 O O . ASP A 1 70 ? 16.19800 -17.88700 -30.45000 1.000 46.15530 865 ASP A O 1
ATOM 1157 N N . ALA A 1 71 ? 14.21900 -18.67800 -29.72200 1.000 36.36393 866 ALA A N 1
ATOM 1158 C CA . ALA A 1 71 ? 14.81300 -19.92500 -29.24700 1.000 43.68319 866 ALA A CA 1
ATOM 1159 C C . ALA A 1 71 ? 15.40000 -20.72800 -30.39400 1.000 40.40963 866 ALA A C 1
ATOM 1160 O O . ALA A 1 71 ? 16.36800 -21.47500 -30.20300 1.000 40.08037 866 ALA A O 1
ATOM 1167 N N . GLY A 1 72 ? 14.83600 -20.58700 -31.59100 1.000 43.74355 867 GLY A N 1
ATOM 1168 C CA . GLY A 1 72 ? 15.42800 -21.19100 -32.76900 1.000 43.25816 867 GLY A CA 1
ATOM 1169 C C . GLY A 1 72 ? 16.79900 -20.65600 -33.11100 1.000 45.64566 867 GLY A C 1
ATOM 1170 O O . GLY A 1 72 ? 17.48100 -21.24600 -33.95900 1.000 49.92801 867 GLY A O 1
ATOM 1174 N N . ASN A 1 73 ? 17.21600 -19.55000 -32.49200 1.000 44.22883 868 ASN A N 1
ATOM 1175 C CA . ASN A 1 73 ? 18.56900 -19.02800 -32.67000 1.000 46.03976 868 ASN A CA 1
ATOM 1176 C C . ASN A 1 73 ? 19.35200 -19.02600 -31.36300 1.000 38.32965 868 ASN A C 1
ATOM 1177 O O . ASN A 1 73 ? 20.34900 -18.30500 -31.24500 1.000 43.83026 868 ASN A O 1
ATOM 1188 N N . GLY A 1 74 ? 18.91000 -19.79300 -30.36600 1.000 42.14670 869 GLY A N 1
ATOM 1189 C CA . GLY A 1 74 ? 19.69000 -19.99700 -29.16400 1.000 36.89527 869 GLY A CA 1
ATOM 1190 C C . GLY A 1 74 ? 19.36000 -19.09600 -27.99300 1.000 47.17730 869 GLY A C 1
ATOM 1191 O O . GLY A 1 74 ? 19.97900 -19.24500 -26.93100 1.000 42.76993 869 GLY A O 1
ATOM 1195 N N . PHE A 1 75 ? 18.40700 -18.17700 -28.13800 1.000 44.15869 870 PHE A N 1
ATOM 1196 C CA . PHE A 1 75 ? 18.02900 -17.26000 -27.06300 1.000 42.06276 870 PHE A CA 1
ATOM 1197 C C . PHE A 1 75 ? 16.76800 -17.78700 -26.39300 1.000 42.78114 870 PHE A C 1
ATOM 1198 O O . PHE A 1 75 ? 15.68700 -17.76700 -26.99000 1.000 37.67431 870 PHE A O 1
ATOM 1215 N N . ARG A 1 76 ? 16.90700 -18.23100 -25.14100 1.000 42.34696 871 ARG A N 1
ATOM 1216 C CA . ARG A 1 76 ? 15.89700 -19.06500 -24.50300 1.000 40.51938 871 ARG A CA 1
ATOM 1217 C C . ARG A 1 76 ? 14.87600 -18.30300 -23.66100 1.000 42.40903 871 ARG A C 1
ATOM 1218 O O . ARG A 1 76 ? 13.87200 -18.89800 -23.25400 1.000 36.07167 871 ARG A O 1
ATOM 1239 N N . TYR A 1 77 ? 15.10500 -17.03200 -23.33500 1.000 39.15862 872 TYR A N 1
ATOM 1240 C CA . TYR A 1 77 ? 14.28200 -16.42500 -22.29200 1.000 41.99873 872 TYR A CA 1
ATOM 1241 C C . TYR A 1 77 ? 12.80100 -16.46100 -22.65000 1.000 44.55385 872 TYR A C 1
ATOM 1242 O O . TYR A 1 77 ? 11.95500 -16.79500 -21.81300 1.000 43.72409 872 TYR A O 1
ATOM 1260 N N . GLY A 1 78 ? 12.46600 -16.06800 -23.88000 1.000 44.05930 873 GLY A N 1
ATOM 1261 C CA . GLY A 1 78 ? 11.06700 -16.03100 -24.27100 1.000 44.27754 873 GLY A CA 1
ATOM 1262 C C . GLY A 1 78 ? 10.39000 -17.37400 -24.10700 1.000 48.91187 873 GLY A C 1
ATOM 1263 O O . GLY A 1 78 ? 9.29700 -17.47300 -23.53800 1.000 46.08255 873 GLY A O 1
ATOM 1267 N N . LEU A 1 79 ? 11.03400 -18.43700 -24.59500 1.000 36.90185 874 LEU A N 1
ATOM 1268 C CA . LEU A 1 79 ? 10.44900 -19.76600 -24.48300 1.000 41.20587 874 LEU A CA 1
ATOM 1269 C C . LEU A 1 79 ? 10.37500 -20.21900 -23.02900 1.000 46.03308 874 LEU A C 1
ATOM 1270 O O . LEU A 1 79 ? 9.42400 -20.91400 -22.64300 1.000 38.67613 874 LEU A O 1
ATOM 1286 N N . GLU A 1 80 ? 11.36200 -19.83800 -22.21300 1.000 34.47905 875 GLU A N 1
ATOM 1287 C CA . GLU A 1 80 ? 11.31600 -20.16200 -20.78800 1.000 43.50810 875 GLU A CA 1
ATOM 1288 C C . GLU A 1 80 ? 10.12700 -19.49200 -20.11400 1.000 42.11744 875 GLU A C 1
ATOM 1289 O O . GLU A 1 80 ? 9.46200 -20.09300 -19.25900 1.000 42.30754 875 GLU A O 1
ATOM 1301 N N . CYS A 1 81 ? 9.85300 -18.23600 -20.47600 1.000 41.64122 876 CYS A N 1
ATOM 1302 C CA . CYS A 1 81 ? 8.65700 -17.56500 -19.97900 1.000 47.30030 876 CYS A CA 1
ATOM 1303 C C . CYS A 1 81 ? 7.38000 -18.23900 -20.47300 1.000 50.47961 876 CYS A C 1
ATOM 1304 O O . CYS A 1 81 ? 6.35800 -18.21400 -19.77700 1.000 42.01353 876 CYS A O 1
ATOM 1312 N N . LEU A 1 82 ? 7.40400 -18.81900 -21.67500 1.000 42.22807 877 LEU A N 1
ATOM 1313 C CA . LEU A 1 82 ? 6.20500 -19.46500 -22.19800 1.000 40.81024 877 LEU A CA 1
ATOM 1314 C C . LEU A 1 82 ? 5.90400 -20.74800 -21.43500 1.000 42.35156 877 LEU A C 1
ATOM 1315 O O . LEU A 1 82 ? 4.74800 -21.02200 -21.09000 1.000 43.69028 877 LEU A O 1
ATOM 1331 N N . PHE A 1 83 ? 6.93500 -21.54900 -21.15900 1.000 38.05998 878 PHE A N 1
ATOM 1332 C CA . PHE A 1 83 ? 6.72500 -22.77000 -20.38800 1.000 44.26709 878 PHE A CA 1
ATOM 1333 C C . PHE A 1 83 ? 6.24200 -22.44200 -18.98400 1.000 43.41294 878 PHE A C 1
ATOM 1334 O O . PHE A 1 83 ? 5.36100 -23.12400 -18.44200 1.000 40.59783 878 PHE A O 1
ATOM 1351 N N . ARG A 1 84 ? 6.79000 -21.38200 -18.38700 1.000 43.55487 879 ARG A N 1
ATOM 1352 C CA . ARG A 1 84 ? 6.29500 -20.93700 -17.09000 1.000 48.41280 879 ARG A CA 1
ATOM 1353 C C . ARG A 1 84 ? 4.83300 -20.52700 -17.18500 1.000 43.98828 879 ARG A C 1
ATOM 1354 O O . ARG A 1 84 ? 4.04100 -20.81400 -16.27900 1.000 47.51221 879 ARG A O 1
ATOM 1375 N N . PHE A 1 85 ? 4.44400 -19.87200 -18.28200 1.000 43.70957 880 PHE A N 1
ATOM 1376 C CA . PHE A 1 85 ? 3.03300 -19.54500 -18.45300 1.000 46.14896 880 PHE A CA 1
ATOM 1377 C C . PHE A 1 85 ? 2.19300 -20.80900 -18.57500 1.000 43.94411 880 PHE A C 1
ATOM 1378 O O . PHE A 1 85 ? 1.10600 -20.90600 -18.00000 1.000 46.53460 880 PHE A O 1
ATOM 1395 N N . PHE A 1 86 ? 2.66600 -21.76900 -19.37200 1.000 42.51137 881 PHE A N 1
ATOM 1396 C CA . PHE A 1 86 ? 1.95400 -23.03300 -19.52800 1.000 48.21973 881 PHE A CA 1
ATOM 1397 C C . PHE A 1 86 ? 1.72500 -23.69200 -18.17200 1.000 53.87591 881 PHE A C 1
ATOM 1398 O O . PHE A 1 86 ? 0.60000 -24.06600 -17.82400 1.000 45.56105 881 PHE A O 1
ATOM 1415 N N . SER A 1 87 ? 2.79600 -23.83000 -17.38700 1.000 45.51433 882 SER A N 1
ATOM 1416 C CA . SER A 1 87 ? 2.74200 -24.64200 -16.17500 1.000 52.08154 882 SER A CA 1
ATOM 1417 C C . SER A 1 87 ? 1.89600 -23.98600 -15.09400 1.000 53.23072 882 SER A C 1
ATOM 1418 O O . SER A 1 87 ? 1.10300 -24.66200 -14.43000 1.000 60.75493 882 SER A O 1
ATOM 1423 N N . TYR A 1 88 ? 2.04600 -22.67700 -14.89500 1.000 56.45295 883 TYR A N 1
ATOM 1424 C CA . TYR A 1 88 ? 1.30100 -21.99400 -13.84000 1.000 62.04346 883 TYR A CA 1
ATOM 1425 C C . TYR A 1 88 ? -0.02200 -21.43100 -14.33100 1.000 58.77881 883 TYR A C 1
ATOM 1426 O O . TYR A 1 88 ? -0.96400 -21.31100 -13.54000 1.000 74.96992 883 TYR A O 1
ATOM 1444 N N . GLY A 1 89 ? -0.12300 -21.09900 -15.61800 1.000 53.39690 884 GLY A N 1
AT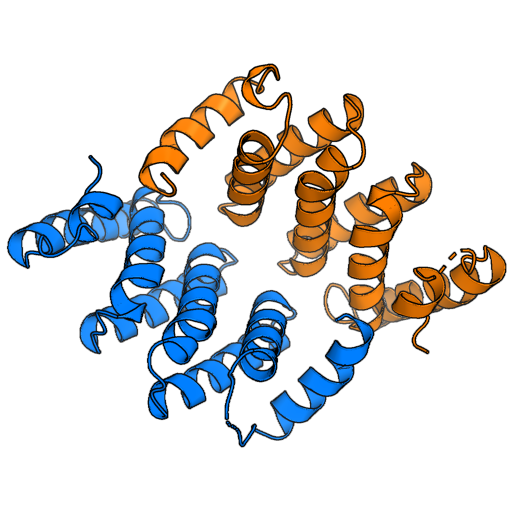OM 1445 C CA . GLY A 1 89 ? -1.39500 -20.63600 -16.14800 1.000 59.61924 884 GLY A CA 1
ATOM 1446 C C . GLY A 1 89 ? -2.45600 -21.72100 -16.15300 1.000 59.22281 884 GLY A C 1
ATOM 1447 O O . GLY A 1 89 ? -3.60400 -21.48700 -15.76200 1.000 60.11700 884 GLY A O 1
ATOM 1451 N N . LEU A 1 90 ? -2.09400 -22.92400 -16.61300 1.000 52.46377 885 LEU A N 1
ATOM 1452 C CA . LEU A 1 90 ? -3.05600 -24.02100 -16.65300 1.000 67.84853 885 LEU A CA 1
ATOM 1453 C C . LEU A 1 90 ? -3.46800 -24.47500 -15.25600 1.000 66.30066 885 LEU A C 1
ATOM 1454 O O . LEU A 1 90 ? -4.59200 -24.96000 -15.08100 1.000 64.36172 885 LEU A O 1
ATOM 1470 N N . GLU A 1 91 ? -2.58900 -24.31600 -14.26300 1.000 69.38743 886 GLU A N 1
ATOM 1471 C CA . GLU A 1 91 ? -2.94900 -24.59600 -12.87500 1.000 75.54060 886 GLU A CA 1
ATOM 1472 C C . GLU A 1 91 ? -4.04400 -23.66000 -12.38200 1.000 72.71535 886 GLU A C 1
ATOM 1473 O O . GLU A 1 91 ? -4.86500 -24.05200 -11.54500 1.000 69.62943 886 GLU A O 1
ATOM 1481 N N . LYS A 1 92 ? -4.08000 -22.43000 -12.89300 1.000 71.49415 887 LYS A N 1
ATOM 1482 C CA . LYS A 1 92 ? -5.06700 -21.44700 -12.46200 1.000 75.80520 887 LYS A CA 1
ATOM 1483 C C . LYS A 1 92 ? -6.34700 -21.51100 -13.28400 1.000 73.67073 887 LYS A C 1
ATOM 1484 O O . LYS A 1 92 ? -7.42600 -21.21900 -12.75800 1.000 70.12652 887 LYS A O 1
ATOM 1492 N N . LYS A 1 93 ? -6.25200 -21.88900 -14.55900 1.000 69.68867 888 LYS A N 1
ATOM 1493 C CA . LYS A 1 93 ? -7.43200 -22.06100 -15.40500 1.000 70.84601 888 LYS A CA 1
ATOM 1494 C C . LYS A 1 93 ? -7.04800 -23.00000 -16.54200 1.000 68.28587 888 LYS A C 1
ATOM 1495 O O . LYS A 1 93 ? -6.30300 -22.60900 -17.44400 1.000 70.80986 888 LYS A O 1
ATOM 1514 N N . PHE A 1 94 ? -7.56400 -24.22300 -16.49800 1.000 66.15930 889 PHE A N 1
ATOM 1515 C CA . PHE A 1 94 ? -7.24300 -25.22800 -17.50000 1.000 68.55959 889 PHE A CA 1
ATOM 1516 C C . PHE A 1 94 ? -7.95800 -24.90900 -18.81000 1.000 70.08872 889 PHE A C 1
ATOM 1517 O O . PHE A 1 94 ? -9.18200 -24.74400 -18.83300 1.000 65.16065 889 PHE A O 1
ATOM 1534 N N . ARG A 1 95 ? -7.19300 -24.80300 -19.89000 1.000 62.16528 890 ARG A N 1
ATOM 1535 C CA . ARG A 1 95 ? -7.73000 -24.63100 -21.24200 1.000 65.93565 890 ARG A CA 1
ATOM 1536 C C . ARG A 1 95 ? -7.25200 -25.80100 -22.08200 1.000 61.75688 890 ARG A C 1
ATOM 1537 O O . ARG A 1 95 ? -6.02100 -25.93100 -22.30700 1.000 53.02071 890 ARG A O 1
ATOM 1558 N N . PRO A 1 96 ? -8.12500 -26.69400 -22.54000 1.000 61.85442 891 PRO A N 1
ATOM 1559 C CA . PRO A 1 96 ? -7.65300 -27.86600 -23.30100 1.000 54.02627 891 PRO A CA 1
ATOM 1560 C C . PRO A 1 96 ? -6.78000 -27.52400 -24.50200 1.000 51.42859 891 PRO A C 1
ATOM 1561 O O . PRO A 1 96 ? -5.75700 -28.18700 -24.72600 1.000 51.06846 891 PRO A O 1
ATOM 1572 N N . ASN A 1 97 ? -7.14700 -26.51000 -25.28500 1.000 51.54439 892 ASN A N 1
ATOM 1573 C CA . ASN A 1 97 ? -6.30300 -26.12900 -26.41400 1.000 53.92758 892 ASN A CA 1
ATOM 1574 C C . ASN A 1 97 ? -4.90100 -25.76400 -25.94300 1.000 60.05749 892 ASN A C 1
ATOM 1575 O O . ASN A 1 97 ? -3.90500 -26.16400 -26.55800 1.000 51.26015 892 ASN A O 1
ATOM 1582 N N . ILE A 1 98 ? -4.79900 -25.02300 -24.83700 1.000 53.81644 893 ILE A N 1
ATOM 1583 C CA . ILE A 1 98 ? -3.48100 -24.60500 -24.36500 1.000 49.13434 893 ILE A CA 1
ATOM 1584 C C . ILE A 1 98 ? -2.73000 -25.78300 -23.76000 1.000 53.72495 893 ILE A C 1
ATOM 1585 O O . ILE A 1 98 ? -1.49500 -25.84000 -23.82400 1.000 41.29473 893 ILE A O 1
ATOM 1601 N N . TYR A 1 99 ? -3.44800 -26.73400 -23.15400 1.000 49.61793 894 TYR A N 1
ATOM 1602 C CA . TYR A 1 99 ? -2.78800 -27.94800 -22.68200 1.000 57.42183 894 TYR A CA 1
ATOM 1603 C C . TYR A 1 99 ? -2.16200 -28.71500 -23.84500 1.000 57.88397 894 TYR A C 1
ATOM 1604 O O . TYR A 1 99 ? -0.99800 -29.12600 -23.76600 1.000 45.80035 894 TYR A O 1
ATOM 1622 N N . GLN A 1 100 ? -2.90000 -28.88800 -24.94900 1.000 47.47285 895 GLN A N 1
ATOM 1623 C CA . GLN A 1 100 ? -2.33600 -29.59100 -26.10000 1.000 55.87926 895 GLN A CA 1
ATOM 1624 C C . GLN A 1 100 ? -1.07700 -28.88700 -26.58600 1.000 57.90285 895 GLN A C 1
ATOM 1625 O O . GLN A 1 100 ? -0.07500 -29.52900 -26.92700 1.000 57.57379 895 GLN A O 1
ATOM 1633 N N . ASP A 1 101 ? -1.13800 -27.55700 -26.67500 1.000 46.96978 896 ASP A N 1
ATOM 1634 C CA . ASP A 1 101 ? 0.02100 -26.77400 -27.08800 1.000 46.37508 896 ASP A CA 1
ATOM 1635 C C . ASP A 1 101 ? 1.19000 -27.01700 -26.14700 1.000 51.59052 896 ASP A C 1
ATOM 1636 O O . ASP A 1 101 ? 2.33600 -27.18200 -26.57800 1.000 46.63828 896 ASP A O 1
ATOM 1645 N N . PHE A 1 102 ? 0.91400 -26.98600 -24.84300 1.000 47.32772 897 PHE A N 1
ATOM 1646 C CA . PHE A 1 102 ? 1.94000 -27.28300 -23.85100 1.000 46.18196 897 PHE A CA 1
ATOM 1647 C C . PHE A 1 102 ? 2.63400 -28.59500 -24.18900 1.000 53.70157 897 PHE A C 1
ATOM 1648 O O . PHE A 1 102 ? 3.86400 -28.65600 -24.25500 1.000 44.89237 897 PHE A O 1
ATOM 1665 N N . GLN A 1 103 ? 1.85800 -29.64500 -24.46400 1.000 50.44681 898 GLN A N 1
ATOM 1666 C CA . GLN A 1 103 ? 2.45000 -30.90300 -24.90700 1.000 49.42002 898 GLN A CA 1
ATOM 1667 C C . GLN A 1 103 ? 3.31100 -30.69200 -26.15300 1.000 54.84494 898 GLN A C 1
ATOM 1668 O O . GLN A 1 103 ? 4.48100 -31.10000 -26.19300 1.000 46.24640 898 GLN A O 1
ATOM 1682 N N . ASP A 1 104 ? 2.75400 -30.02800 -27.17000 1.000 46.55695 899 ASP A N 1
ATOM 1683 C CA . ASP A 1 104 ? 3.45800 -29.86400 -28.43900 1.000 46.85840 899 ASP A CA 1
ATOM 1684 C C . ASP A 1 104 ? 4.80400 -29.17200 -28.24800 1.000 49.98314 899 ASP A C 1
ATOM 1685 O O . ASP A 1 104 ? 5.82000 -29.60300 -28.80600 1.000 47.94149 899 ASP A O 1
ATOM 1692 N N . GLU A 1 105 ? 4.83100 -28.08800 -27.47100 1.000 49.52777 900 GLU A N 1
ATOM 1693 C CA . GLU A 1 105 ? 6.08200 -27.35500 -27.28500 1.000 49.40374 900 GLU A CA 1
ATOM 1694 C C . GLU A 1 105 ? 7.05300 -28.10200 -26.37400 1.000 49.54697 900 GLU A C 1
ATOM 1695 O O . GLU A 1 105 ? 8.27400 -27.91800 -26.48600 1.000 38.56229 900 GLU A O 1
ATOM 1707 N N . THR A 1 106 ? 6.53900 -28.92000 -25.45000 1.000 37.85073 901 THR A N 1
ATOM 1708 C CA . THR A 1 106 ? 7.42300 -29.74200 -24.62900 1.000 38.96513 901 THR A CA 1
ATOM 1709 C C . THR A 1 106 ? 8.14600 -30.77100 -25.48800 1.000 55.43788 901 THR A C 1
ATOM 1710 O O . THR A 1 106 ? 9.36700 -30.94300 -25.37700 1.000 45.39701 901 THR A O 1
ATOM 1721 N N . ILE A 1 107 ? 7.40000 -31.47600 -26.34800 1.000 45.40496 902 ILE A N 1
ATOM 1722 C CA . ILE A 1 107 ? 8.02400 -32.44000 -27.25100 1.000 50.29469 902 ILE A CA 1
ATOM 1723 C C . ILE A 1 107 ? 9.08400 -31.75200 -28.10300 1.000 49.61385 902 ILE A C 1
ATOM 1724 O O . ILE A 1 107 ? 10.22100 -32.22600 -28.21500 1.000 47.41704 902 ILE A O 1
ATOM 1740 N N . ALA A 1 108 ? 8.72100 -30.63400 -28.73700 1.000 38.92603 903 ALA A N 1
ATOM 1741 C CA . ALA A 1 108 ? 9.68100 -29.92800 -29.58000 1.000 46.54958 903 ALA A CA 1
ATOM 1742 C C . ALA A 1 108 ? 10.90600 -29.49700 -28.77500 1.000 52.28118 903 ALA A C 1
ATOM 1743 O O . ALA A 1 108 ? 12.03500 -29.57700 -29.26700 1.000 41.75801 903 ALA A O 1
ATOM 1750 N N . ASP A 1 109 ? 10.70900 -29.06200 -27.52700 1.000 39.28461 904 ASP A N 1
ATOM 1751 C CA . ASP A 1 109 ? 11.84600 -28.62400 -26.71600 1.000 40.12951 904 ASP A CA 1
ATOM 1752 C C . ASP A 1 109 ? 12.77700 -29.79100 -26.38500 1.000 44.59292 904 ASP A C 1
ATOM 1753 O O . ASP A 1 109 ? 14.00300 -29.66200 -26.47300 1.000 42.32390 904 ASP A O 1
ATOM 1762 N N . TYR A 1 110 ? 12.20900 -30.93600 -25.99100 1.000 40.11074 905 TYR A N 1
ATOM 1763 C CA . TYR A 1 110 ? 13.02000 -32.11500 -25.68500 1.000 44.94202 905 TYR A CA 1
ATOM 1764 C C . TYR A 1 110 ? 13.84900 -32.53900 -26.89200 1.000 48.96500 905 TYR A C 1
ATOM 1765 O O . TYR A 1 110 ? 15.05200 -32.80100 -26.77300 1.000 45.20610 905 TYR A O 1
ATOM 1783 N N . GLU A 1 111 ? 13.22900 -32.58700 -28.07000 1.000 40.23777 906 GLU A N 1
ATOM 1784 C CA . GLU A 1 111 ? 13.90800 -33.06600 -29.26500 1.000 53.40189 906 GLU A CA 1
ATOM 1785 C C . GLU A 1 111 ? 14.96100 -32.09600 -29.78200 1.000 52.24905 906 GLU A C 1
ATOM 1786 O O . GLU A 1 111 ? 15.75000 -32.48200 -30.65000 1.000 51.09572 906 GLU A O 1
ATOM 1798 N N . THR A 1 112 ? 15.00900 -30.86500 -29.27600 1.000 48.82245 907 THR A N 1
ATOM 1799 C CA . THR A 1 112 ? 16.16900 -30.01100 -29.51000 1.000 53.35345 907 THR A CA 1
ATOM 1800 C C . THR A 1 112 ? 17.26100 -30.23600 -28.47000 1.000 47.35178 907 THR A C 1
ATOM 1801 O O . THR A 1 112 ? 18.28200 -29.54100 -28.49500 1.000 50.33267 907 THR A O 1
ATOM 1812 N N . GLY A 1 113 ? 17.06600 -31.17800 -27.55300 1.000 50.18337 908 GLY A N 1
ATOM 1813 C CA . GLY A 1 113 ? 18.07400 -31.48300 -26.56000 1.000 40.42767 908 GLY A CA 1
ATOM 1814 C C . GLY A 1 113 ? 18.01400 -30.64300 -25.30800 1.000 41.33832 908 GLY A C 1
ATOM 1815 O O . GLY A 1 113 ? 19.04700 -30.46500 -24.65200 1.000 53.01410 908 GLY A O 1
ATOM 1819 N N . GLN A 1 114 ? 16.84900 -30.11300 -24.95800 1.000 36.69647 909 GLN A N 1
ATOM 1820 C CA . GLN A 1 114 ? 16.66900 -29.36600 -23.72500 1.000 44.17399 909 GLN A CA 1
ATOM 1821 C C . GLN A 1 114 ? 15.79100 -30.16300 -22.77200 1.000 49.23443 909 GLN A C 1
ATOM 1822 O O . GLN A 1 114 ? 15.03500 -31.05100 -23.17900 1.000 41.77198 909 GLN A O 1
ATOM 1836 N N . LEU A 1 115 ? 15.91100 -29.84000 -21.48500 1.000 44.45859 910 LEU A N 1
ATOM 1837 C CA . LEU A 1 115 ? 15.04700 -30.41500 -20.46800 1.000 38.90820 910 LEU A CA 1
ATOM 1838 C C . LEU A 1 115 ? 14.21200 -29.37200 -19.74200 1.000 39.88534 910 LEU A C 1
ATOM 1839 O O . LEU A 1 115 ? 13.39000 -29.74400 -18.89600 1.000 42.39309 910 LEU A O 1
ATOM 1855 N N . TYR A 1 116 ? 14.38200 -28.07900 -20.04500 1.000 40.09974 911 TYR A N 1
ATOM 1856 C CA . TYR A 1 116 ? 13.64900 -27.06600 -19.29000 1.000 44.74829 911 TYR A CA 1
ATOM 1857 C C . TYR A 1 116 ? 12.14100 -27.23600 -19.45400 1.000 43.74162 911 TYR A C 1
ATOM 1858 O O . TYR A 1 116 ? 11.38500 -27.10200 -18.48800 1.000 43.28390 911 TYR A O 1
ATOM 1876 N N . GLY A 1 117 ? 11.68500 -27.53200 -20.67100 1.000 45.97427 912 GLY A N 1
ATOM 1877 C CA . GLY A 1 117 ? 10.25800 -27.67700 -20.89200 1.000 45.35464 912 GLY A CA 1
ATOM 1878 C C . GLY A 1 117 ? 9.70300 -28.94700 -20.28200 1.000 44.48268 912 GLY A C 1
ATOM 1879 O O . GLY A 1 117 ? 8.63300 -28.93500 -19.66800 1.000 42.40238 912 GLY A O 1
ATOM 1883 N N . LEU A 1 118 ? 10.42200 -30.05800 -20.43100 1.000 39.43270 913 LEU A N 1
ATOM 1884 C CA . LEU A 1 118 ? 9.91300 -31.32100 -19.91000 1.000 46.82222 913 LEU A CA 1
ATOM 1885 C C . LEU A 1 118 ? 9.74400 -31.26300 -18.39800 1.000 50.39393 913 LEU A C 1
ATOM 1886 O O . LEU A 1 118 ? 8.72800 -31.72800 -17.86600 1.000 48.31996 913 LEU A O 1
ATOM 1902 N N . GLU A 1 119 ? 10.72300 -30.69800 -17.68500 1.000 47.57857 914 GLU A N 1
ATOM 1903 C CA . GLU A 1 119 ? 10.57500 -30.57300 -16.23800 1.000 48.66200 914 GLU A CA 1
ATOM 1904 C C . GLU A 1 119 ? 9.33800 -29.75600 -15.89100 1.000 47.23572 914 GLU A C 1
ATOM 1905 O O . GLU A 1 119 ? 8.58500 -30.10800 -14.97400 1.000 43.02914 914 GLU A O 1
ATOM 1917 N N . LYS A 1 120 ? 9.12900 -28.64400 -16.59700 1.000 45.75528 915 LYS A N 1
ATOM 1918 C CA . LYS A 1 120 ? 7.94800 -27.82600 -16.35300 1.000 46.86069 915 LYS A CA 1
ATOM 1919 C C . LYS A 1 120 ? 6.66900 -28.62200 -16.59700 1.000 59.46020 915 LYS A C 1
ATOM 1920 O O . LYS A 1 120 ? 5.68900 -28.47400 -15.85600 1.000 45.18181 915 LYS A O 1
ATOM 1939 N N . PHE A 1 121 ? 6.66100 -29.48400 -17.62100 1.000 52.29920 916 PHE A N 1
ATOM 1940 C CA . PHE A 1 121 ? 5.49000 -30.32000 -17.86100 1.000 48.82524 916 PHE A CA 1
ATOM 1941 C C . PHE A 1 121 ? 5.31000 -31.33400 -16.73700 1.000 53.37661 916 PHE A C 1
ATOM 1942 O O . PHE A 1 121 ? 4.20800 -31.48700 -16.19700 1.000 51.35994 916 PHE A O 1
ATOM 1959 N N . TRP A 1 122 ? 6.38600 -32.03900 -16.37900 1.000 45.88199 917 TRP A N 1
ATOM 1960 C CA . TRP A 1 122 ? 6.36100 -32.92900 -15.21900 1.000 53.75989 917 TRP A CA 1
ATOM 1961 C C . TRP A 1 122 ? 5.82300 -32.22000 -13.98500 1.000 58.04304 917 TRP A C 1
ATOM 1962 O O . TRP A 1 122 ? 4.97500 -32.75700 -13.26100 1.000 60.29769 917 TRP A O 1
ATOM 1983 N N . ALA A 1 123 ? 6.33200 -31.01600 -13.71400 1.000 55.72944 918 ALA A N 1
ATOM 1984 C CA . ALA A 1 123 ? 5.87600 -30.26400 -12.55100 1.000 61.21016 918 ALA A CA 1
ATOM 1985 C C . ALA A 1 123 ? 4.37200 -30.03200 -12.60300 1.000 67.44991 918 ALA A C 1
ATOM 1986 O O . ALA A 1 123 ? 3.68000 -30.14400 -11.58300 1.000 64.44331 918 ALA A O 1
ATOM 1993 N N . PHE A 1 124 ? 3.84300 -29.72900 -13.79100 1.000 56.56886 919 PHE A N 1
ATOM 1994 C CA . PHE A 1 124 ? 2.41800 -29.44400 -13.90800 1.000 64.97758 919 PHE A CA 1
ATOM 1995 C C . PHE A 1 124 ? 1.57700 -30.67700 -13.60500 1.000 68.18327 919 PHE A C 1
ATOM 1996 O O . PHE A 1 124 ? 0.64400 -30.62200 -12.79700 1.000 67.21398 919 PHE A O 1
ATOM 2013 N N . LEU A 1 125 ? 1.87400 -31.79400 -14.27300 1.000 65.50568 920 LEU A N 1
ATOM 2014 C CA . LEU A 1 125 ? 1.10100 -33.01200 -14.05700 1.000 69.56589 920 LEU A CA 1
ATOM 2015 C C . LEU A 1 125 ? 1.13600 -33.43100 -12.59500 1.000 74.93485 920 LEU A C 1
ATOM 2016 O O . LEU A 1 125 ? 0.13000 -33.90400 -12.05100 1.000 68.09135 920 LEU A O 1
ATOM 2032 N N . LYS A 1 126 ? 2.28400 -33.25400 -11.93800 1.000 76.05228 921 LYS A N 1
ATOM 2033 C CA . LYS A 1 126 ? 2.40700 -33.63500 -10.53400 1.000 83.14531 921 LYS A CA 1
ATOM 2034 C C . LYS A 1 126 ? 1.50000 -32.78600 -9.65200 1.000 84.82823 921 LYS A C 1
ATOM 2035 O O . LYS A 1 126 ? 0.72600 -33.31600 -8.84600 1.000 92.84617 921 LYS A O 1
ATOM 2054 N N . TYR A 1 127 ? 1.57900 -31.46200 -9.79400 1.000 89.73151 922 TYR A N 1
ATOM 2055 C CA . TYR A 1 127 ? 0.79100 -30.57200 -8.95100 1.000 93.33831 922 TYR A CA 1
ATOM 2056 C C . TYR A 1 127 ? -0.61700 -30.34600 -9.47600 1.000 93.19824 922 TYR A C 1
ATOM 2057 O O . TYR A 1 127 ? -1.51500 -30.07000 -8.67300 1.000 98.20569 922 TYR A O 1
ATOM 2066 N N . TYR A 1 128 ? -0.84600 -30.43300 -10.78600 1.000 92.47021 923 TYR A N 1
ATOM 2067 C CA . TYR A 1 128 ? -2.21700 -30.30600 -11.24500 1.000 89.70297 923 TYR A CA 1
ATOM 2068 C C . TYR A 1 128 ? -3.06600 -31.31700 -10.48800 1.000 95.46739 923 TYR A C 1
ATOM 2069 O O . TYR A 1 128 ? -2.87200 -32.53300 -10.59900 1.000 96.67332 923 TYR A O 1
ATOM 2078 N N . LYS A 1 129 ? -3.98800 -30.78700 -9.69900 1.000 90.93201 924 LYS A N 1
ATOM 2079 C CA . LYS A 1 129 ? -4.68600 -31.47400 -8.62400 1.000 99.53049 924 LYS A CA 1
ATOM 2080 C C . LYS A 1 129 ? -5.67500 -32.50600 -9.14200 1.000 96.86499 924 LYS A C 1
ATOM 2081 O O . LYS A 1 129 ? -5.89300 -33.53400 -8.49100 1.000 112.65698 924 LYS A O 1
ATOM 2087 N N . ASN A 1 130 ? -6.28900 -32.24100 -10.29100 1.000 86.44778 925 ASN A N 1
ATOM 2088 C CA . ASN A 1 130 ? -6.96800 -33.27100 -11.06900 1.000 87.67144 925 ASN A CA 1
ATOM 2089 C C . ASN A 1 130 ? -5.95500 -34.34000 -11.46700 1.000 99.46593 925 ASN A C 1
ATOM 2090 O O . ASN A 1 130 ? -4.99400 -34.05900 -12.18200 1.000 94.13365 925 ASN A O 1
ATOM 2095 N N . LEU A 1 134 ? -4.71600 -36.98200 -16.79900 1.000 76.71281 929 LEU A N 1
ATOM 2096 C CA . LEU A 1 134 ? -4.71200 -36.29200 -18.08200 1.000 81.86908 929 LEU A CA 1
ATOM 2097 C C . LEU A 1 134 ? -4.08700 -37.17800 -19.15800 1.000 74.31291 929 LEU A C 1
ATOM 2098 O O . LEU A 1 13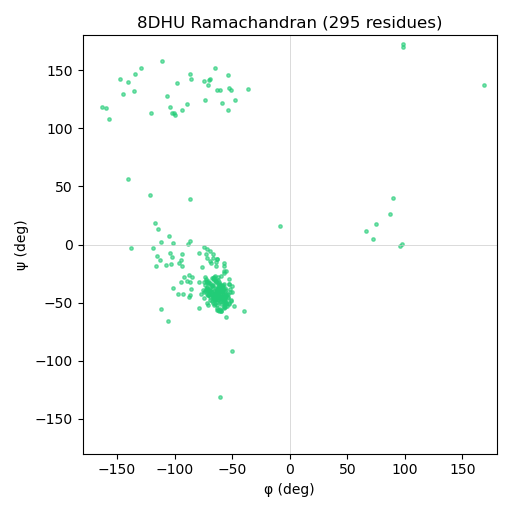4 ? -3.07600 -37.83200 -18.91600 1.000 73.45847 929 LEU A O 1
ATOM 2114 N N . GLU A 1 135 ? -4.69800 -37.19900 -20.34100 1.000 72.21247 930 GLU A N 1
ATOM 2115 C CA . GLU A 1 135 ? -4.12600 -37.91600 -21.47300 1.000 85.11881 930 GLU A CA 1
ATOM 2116 C C . GLU A 1 135 ? -2.86100 -37.21300 -21.95600 1.000 76.43341 930 GLU A C 1
ATOM 2117 O O . GLU A 1 135 ? -2.76900 -35.98300 -21.94700 1.000 60.59389 930 GLU A O 1
ATOM 2125 N N . VAL A 1 136 ? -1.87300 -38.00800 -22.35400 1.000 69.09123 931 VAL A N 1
ATOM 2126 C CA . VAL A 1 136 ? -0.56800 -37.50900 -22.77300 1.000 66.85894 931 VAL A CA 1
ATOM 2127 C C . VAL A 1 136 ? -0.17300 -38.24300 -24.04900 1.000 58.20673 931 VAL A C 1
ATOM 2128 O O . VAL A 1 136 ? -0.28900 -39.46900 -24.12300 1.000 56.58163 931 VAL A O 1
ATOM 2134 N N . GLN A 1 137 ? 0.26700 -37.48600 -25.05100 1.000 58.72285 932 GLN A N 1
ATOM 2135 C CA . GLN A 1 137 ? 0.82600 -38.07800 -26.26300 1.000 61.99038 932 GLN A CA 1
ATOM 2136 C C . GLN A 1 137 ? 1.81900 -39.13200 -25.88900 1.000 68.48086 932 GLN A C 1
ATOM 2137 O O . GLN A 1 137 ? 2.77700 -38.88200 -25.12400 1.000 59.50516 932 GLN A O 1
ATOM 2145 N N . PRO A 1 138 ? 1.68700 -40.39900 -26.35800 1.000 70.73681 933 PRO A N 1
ATOM 2146 C CA . PRO A 1 138 ? 2.57200 -41.46800 -25.92000 1.000 65.00997 933 PRO A CA 1
ATOM 2147 C C . PRO A 1 138 ? 4.05900 -41.18200 -26.13000 1.000 59.00202 933 PRO A C 1
ATOM 2148 O O . PRO A 1 138 ? 4.89100 -41.77000 -25.42800 1.000 57.77432 933 PRO A O 1
ATOM 2159 N N . LYS A 1 139 ? 4.42500 -40.29500 -27.05700 1.000 59.13842 934 LYS A N 1
ATOM 2160 C CA . LYS A 1 139 ? 5.83500 -39.94300 -27.20500 1.000 60.16667 934 LYS A CA 1
ATOM 2161 C C . LYS A 1 139 ? 6.32400 -39.13800 -26.00600 1.000 63.38980 934 LYS A C 1
ATOM 2162 O O . LYS A 1 139 ? 7.39500 -39.41500 -25.44800 1.000 53.37461 934 LYS A O 1
ATOM 2181 N N . LEU A 1 140 ? 5.55900 -38.12000 -25.60600 1.000 61.94943 935 LEU A N 1
ATOM 2182 C CA . LEU A 1 140 ? 5.86800 -37.40700 -24.37200 1.000 58.89424 935 LEU A CA 1
ATOM 2183 C C . LEU A 1 140 ? 5.69300 -38.30700 -23.15900 1.000 59.41977 935 LEU A C 1
ATOM 2184 O O . LEU A 1 140 ? 6.36800 -38.11700 -22.14200 1.000 70.96862 935 LEU A O 1
ATOM 2200 N N . ALA A 1 141 ? 4.78600 -39.28200 -23.24100 1.000 64.95396 936 ALA A N 1
ATOM 2201 C CA . ALA A 1 141 ? 4.61700 -40.22300 -22.14000 1.000 66.65773 936 ALA A CA 1
ATOM 2202 C C . ALA A 1 141 ? 5.91900 -40.96200 -21.85900 1.000 56.07388 936 ALA A C 1
ATOM 2203 O O . ALA A 1 141 ? 6.32500 -41.11100 -20.70100 1.000 57.60667 936 ALA A O 1
ATOM 2207 N N . GLU A 1 142 ? 6.59300 -41.42700 -22.91400 1.000 57.41352 937 GLU A N 1
ATOM 2208 C CA . GLU A 1 142 ? 7.85000 -42.14200 -22.71900 1.000 68.31606 937 GLU A CA 1
ATOM 2209 C C . GLU A 1 142 ? 8.96800 -41.19300 -22.30900 1.000 59.60151 937 GLU A C 1
ATOM 2210 O O . GLU A 1 142 ? 9.81300 -41.54900 -21.48000 1.000 61.98554 937 GLU A O 1
ATOM 2222 N N . TYR A 1 143 ? 9.00300 -39.98300 -22.87900 1.000 57.90225 938 TYR A N 1
ATOM 2223 C CA . TYR A 1 143 ? 10.02200 -39.02000 -22.46600 1.000 58.91583 938 TYR A CA 1
ATOM 2224 C C . TYR A 1 143 ? 9.93200 -38.73700 -20.97200 1.000 62.52168 938 TYR A C 1
ATOM 2225 O O . TYR A 1 143 ? 10.95100 -38.52800 -20.30400 1.000 50.09455 938 TYR A O 1
ATOM 2243 N N . LEU A 1 144 ? 8.70700 -38.69000 -20.44100 1.000 59.96789 939 LEU A N 1
ATOM 2244 C CA . LEU A 1 144 ? 8.49500 -38.36200 -19.03700 1.000 56.55609 939 LEU A CA 1
ATOM 2245 C C . LEU A 1 144 ? 8.89900 -39.51800 -18.14000 1.000 60.27503 939 LEU A C 1
ATOM 2246 O O . LEU A 1 144 ? 9.37800 -39.30900 -17.02100 1.000 59.75187 939 LEU A O 1
ATOM 2262 N N . LYS A 1 145 ? 8.68600 -40.74000 -18.61400 1.000 64.61726 940 LYS A N 1
ATOM 2263 C CA . LYS A 1 145 ? 9.12800 -41.91800 -17.88800 1.000 66.70609 940 LYS A CA 1
ATOM 2264 C C . LYS A 1 145 ? 10.64000 -41.94300 -17.70700 1.000 75.19987 940 LYS A C 1
ATOM 2265 O O . LYS A 1 145 ? 11.13400 -42.37100 -16.66100 1.000 71.01829 940 LYS A O 1
ATOM 2272 N N . SER A 1 146 ? 11.39400 -41.53700 -18.72900 1.000 65.58174 941 SER A N 1
ATOM 2273 C CA . SER A 1 146 ? 12.84400 -41.48400 -18.58800 1.000 70.66017 941 SER A CA 1
ATOM 2274 C C . SER A 1 146 ? 13.27500 -40.36200 -17.65100 1.000 71.18133 941 SER A C 1
ATOM 2275 O O . SER A 1 146 ? 14.28300 -40.49900 -16.94800 1.000 68.21749 941 SER A O 1
ATOM 2280 N N . PHE A 1 147 ? 12.53000 -39.24800 -17.64000 1.000 69.48516 942 PHE A N 1
ATOM 2281 C CA . PHE A 1 147 ? 12.79000 -38.15400 -16.71000 1.000 66.09087 942 PHE A CA 1
ATOM 2282 C C . PHE A 1 147 ? 12.60000 -38.57700 -15.26400 1.000 65.67240 942 PHE A C 1
ATOM 2283 O O . PHE A 1 147 ? 13.00000 -37.83800 -14.35500 1.000 66.29332 942 PHE A O 1
ATOM 2300 N N . LYS A 1 148 ? 11.99300 -39.74200 -15.04000 1.000 69.02950 943 LYS A N 1
ATOM 2301 C CA . LYS A 1 148 ? 11.76000 -40.19300 -13.68200 1.000 72.54778 943 LYS A CA 1
ATOM 2302 C C . LYS A 1 148 ? 13.08400 -40.47800 -12.92300 1.000 72.20562 943 LYS A C 1
ATOM 2303 O O . LYS A 1 148 ? 13.14400 -40.33000 -11.69800 1.000 73.52455 943 LYS A O 1
ATOM 2309 N N . ASN A 1 149 ? 14.16100 -40.83200 -13.64900 1.000 75.34084 944 ASN A N 1
ATOM 2310 C CA . ASN A 1 149 ? 15.55500 -40.94100 -13.19800 1.000 68.99240 944 ASN A CA 1
ATOM 2311 C C . ASN A 1 149 ? 16.19700 -39.60900 -12.79600 1.000 70.32769 944 ASN A C 1
ATOM 2312 O O . ASN A 1 149 ? 17.33300 -39.61600 -12.30800 1.000 65.46815 944 ASN A O 1
ATOM 2317 N N . ILE A 1 150 ? 15.54000 -38.47000 -13.02200 1.000 74.96037 945 ILE A N 1
ATOM 2318 C CA . ILE A 1 150 ? 16.06700 -37.16300 -12.63300 1.000 72.28030 945 ILE A CA 1
ATOM 2319 C C . ILE A 1 150 ? 15.24600 -36.54500 -11.50000 1.000 82.85867 945 ILE A C 1
ATOM 2320 O O . ILE A 1 150 ? 15.78500 -36.19300 -10.45300 1.000 74.44977 945 ILE A O 1
ATOM 2325 N N . GLU A 1 151 ? 13.94000 -36.40600 -11.70700 1.000 78.16337 946 GLU A N 1
ATOM 2326 C CA . GLU A 1 151 ? 13.07400 -35.86900 -10.66300 1.000 86.36962 946 GLU A CA 1
ATOM 2327 C C . GLU A 1 151 ? 11.73000 -36.58000 -10.64400 1.000 74.33612 946 GLU A C 1
ATOM 2328 O O . GLU A 1 151 ? 11.64400 -37.73500 -10.23000 1.000 71.17260 946 GLU A O 1
ATOM 2334 N N . GLN B 1 1 ? 15.55900 -47.11600 -7.90400 1.000 100.15123 796 GLN B N 1
ATOM 2335 C CA . GLN B 1 1 ? 16.93300 -47.36900 -7.48700 1.000 89.61057 796 GLN B CA 1
ATOM 2336 C C . GLN B 1 1 ? 17.99300 -46.65400 -8.33400 1.000 82.24970 796 GLN B C 1
ATOM 2337 O O . GLN B 1 1 ? 19.18500 -46.93300 -8.17800 1.000 75.23144 796 GLN B O 1
ATOM 2350 N N . HIS B 1 2 ? 17.58200 -45.76100 -9.23300 1.000 75.10013 797 HIS B N 1
ATOM 2351 C CA . HIS B 1 2 ? 18.54000 -45.17100 -10.15800 1.000 60.20870 797 HIS B CA 1
ATOM 2352 C C . HIS B 1 2 ? 19.71900 -44.59000 -9.38600 1.000 63.98608 797 HIS B C 1
ATOM 2353 O O . HIS B 1 2 ? 19.51900 -43.91800 -8.36000 1.000 62.87467 797 HIS B O 1
ATOM 2367 N N . PRO B 1 3 ? 20.95700 -44.83700 -9.81700 1.000 55.47644 798 PRO B N 1
ATOM 2368 C CA . PRO B 1 3 ? 22.11300 -44.36600 -9.03500 1.000 56.60913 798 PRO B CA 1
ATOM 2369 C C . PRO B 1 3 ? 22.05400 -42.88500 -8.68900 1.000 62.16103 798 PRO B C 1
ATOM 2370 O O . PRO B 1 3 ? 22.44600 -42.50000 -7.58100 1.000 56.30107 798 PRO B O 1
ATOM 2381 N N . SER B 1 4 ? 21.57200 -42.04200 -9.60700 1.000 57.91966 799 SER B N 1
ATOM 2382 C CA . SER B 1 4 ? 21.56300 -40.60600 -9.35000 1.000 59.12483 799 SER B CA 1
ATOM 2383 C C . SER B 1 4 ? 20.66000 -40.24000 -8.18000 1.000 64.00302 799 SER B C 1
ATOM 2384 O O . SER B 1 4 ? 20.79200 -39.14100 -7.63100 1.000 63.88010 799 SER B O 1
ATOM 2392 N N . HIS B 1 5 ? 19.73900 -41.12400 -7.79600 1.000 70.61039 800 HIS B N 1
ATOM 2393 C CA . HIS B 1 5 ? 18.94600 -40.95000 -6.58500 1.000 69.32619 800 HIS B CA 1
ATOM 2394 C C . HIS B 1 5 ? 19.50900 -41.72600 -5.40800 1.000 64.21170 800 HIS B C 1
ATOM 2395 O O . HIS B 1 5 ? 19.55200 -41.20300 -4.29100 1.000 74.07867 800 HIS B O 1
ATOM 2409 N N . ALA B 1 6 ? 19.94100 -42.96800 -5.63500 1.000 70.55275 801 ALA B N 1
ATOM 2410 C CA . ALA B 1 6 ? 20.48400 -43.77300 -4.54600 1.000 69.79485 801 ALA B CA 1
ATOM 2411 C C . ALA B 1 6 ? 21.71100 -43.10800 -3.93800 1.000 71.25202 801 ALA B C 1
ATOM 2412 O O . ALA B 1 6 ? 21.82900 -42.99800 -2.71300 1.000 68.10326 801 ALA B O 1
ATOM 2419 N N . LEU B 1 7 ? 22.62900 -42.63300 -4.78000 1.000 71.07520 802 LEU B N 1
ATOM 2420 C CA . LEU B 1 7 ? 23.84900 -42.03500 -4.25800 1.000 64.47306 802 LEU B CA 1
ATOM 2421 C C . LEU B 1 7 ? 23.60900 -40.70100 -3.56200 1.000 65.72833 802 LEU B C 1
ATOM 2422 O O . LEU B 1 7 ? 24.55200 -40.14400 -2.99000 1.000 65.00916 802 LEU B O 1
ATOM 2438 N N . LEU B 1 8 ? 22.38500 -40.17400 -3.59700 1.000 65.77768 803 LEU B N 1
ATOM 2439 C CA . LEU B 1 8 ? 22.06200 -38.95000 -2.87200 1.000 74.00235 803 LEU B CA 1
ATOM 2440 C C . LEU B 1 8 ? 21.49600 -39.22500 -1.48600 1.000 77.60509 803 LEU B C 1
ATOM 2441 O O . LEU B 1 8 ? 21.48000 -38.32200 -0.63700 1.000 81.14005 803 LEU B O 1
ATOM 2457 N N . LYS B 1 9 ? 21.02200 -40.44800 -1.24800 1.000 85.42858 804 LYS B N 1
ATOM 2458 C CA . LYS B 1 9 ? 20.42200 -40.87300 0.03800 1.000 97.70519 804 LYS B CA 1
ATOM 2459 C C . LYS B 1 9 ? 21.27900 -40.53900 1.22500 1.000 89.66969 804 LYS B C 1
ATOM 2460 O O . LYS B 1 9 ? 22.43800 -40.80200 1.11300 1.000 81.41639 804 LYS B O 1
ATOM 2479 N N . ASN B 1 11 ? 23.86600 -41.24000 3.75700 1.000 80.62419 806 ASN B N 1
ATOM 2480 C CA . ASN B 1 11 ? 25.02700 -42.04600 4.11400 1.000 98.22687 806 ASN B CA 1
ATOM 2481 C C . ASN B 1 11 ? 25.27500 -43.19100 3.13700 1.000 100.19718 806 ASN B C 1
ATOM 2482 O O . ASN B 1 11 ? 26.02000 -44.12500 3.44800 1.000 88.45814 806 ASN B O 1
ATOM 2493 N N . ASN B 1 12 ? 24.65600 -43.12200 1.95900 1.000 92.06169 807 ASN B N 1
ATOM 2494 C CA . ASN B 1 12 ? 24.73100 -44.20200 0.98700 1.000 89.85641 807 ASN B CA 1
ATOM 2495 C C . ASN B 1 12 ? 25.71400 -43.93500 -0.14200 1.000 83.65730 807 ASN B C 1
ATOM 2496 O O . ASN B 1 12 ? 25.83500 -44.76900 -1.04600 1.000 74.25213 807 ASN B O 1
ATOM 2507 N N . PHE B 1 13 ? 26.40500 -42.80100 -0.13300 1.000 78.25983 808 PHE B N 1
ATOM 2508 C CA . PHE B 1 13 ? 27.35700 -42.54000 -1.20100 1.000 75.79974 808 PHE B CA 1
ATOM 2509 C C . PHE B 1 13 ? 28.55900 -43.46600 -1.06600 1.000 74.79292 808 PHE B C 1
ATOM 2510 O O . PHE B 1 13 ? 29.03500 -43.74100 0.03900 1.000 82.01107 808 PHE B O 1
ATOM 2527 N N . THR B 1 14 ? 29.05000 -43.94000 -2.20700 1.000 78.49738 809 THR B N 1
ATOM 2528 C CA . THR B 1 14 ? 30.18100 -44.84900 -2.28000 1.000 75.71471 809 THR B CA 1
ATOM 2529 C C . THR B 1 14 ? 31.03500 -44.44900 -3.47300 1.000 75.08373 809 THR B C 1
ATOM 2530 O O . THR B 1 14 ? 30.50500 -44.08600 -4.52700 1.000 72.48409 809 THR B O 1
ATOM 2541 N N . GLN B 1 15 ? 32.35500 -44.50300 -3.30000 1.000 68.63870 810 GLN B N 1
ATOM 2542 C CA . GLN B 1 15 ? 33.24800 -44.23400 -4.42200 1.000 71.96305 810 GLN B CA 1
ATOM 2543 C C . GLN B 1 15 ? 33.10900 -45.30700 -5.49500 1.000 76.80246 810 GLN B C 1
ATOM 2544 O O . GLN B 1 15 ? 33.02400 -44.99500 -6.69000 1.000 72.72542 810 GLN B O 1
ATOM 2548 N N . GLN B 1 16 ? 33.08400 -46.57600 -5.08400 1.000 80.31457 811 GLN B N 1
ATOM 2549 C CA . GLN B 1 16 ? 32.92700 -47.67100 -6.03400 1.000 81.04567 811 GLN B CA 1
ATOM 2550 C C . GLN B 1 16 ? 31.66300 -47.49500 -6.87100 1.000 65.49775 811 GLN B C 1
ATOM 2551 O O . GLN B 1 16 ? 31.70100 -47.60100 -8.10200 1.000 61.70771 811 GLN B O 1
ATOM 2565 N N . ALA B 1 17 ? 30.53000 -47.22200 -6.21500 1.000 67.93583 812 ALA B N 1
ATOM 2566 C CA . ALA B 1 17 ? 29.25900 -47.11700 -6.92600 1.000 64.28688 812 ALA B CA 1
ATOM 2567 C C . ALA B 1 17 ? 29.20600 -45.86400 -7.78900 1.000 65.01910 812 ALA B C 1
ATOM 2568 O O . ALA B 1 17 ? 28.70900 -45.90700 -8.92100 1.000 56.56493 812 ALA B O 1
ATOM 2575 N N . TYR B 1 18 ? 29.71500 -44.74100 -7.28200 1.000 61.94923 813 TYR B N 1
ATOM 2576 C CA . TYR B 1 18 ? 29.83000 -43.55400 -8.11700 1.000 54.01547 813 TYR B CA 1
ATOM 2577 C C . TYR B 1 18 ? 30.66400 -43.82300 -9.35600 1.000 67.29600 813 TYR B C 1
ATOM 2578 O O . TYR B 1 18 ? 30.54400 -43.10300 -10.35700 1.000 57.90091 813 TYR B O 1
ATOM 2596 N N . HIS B 1 19 ? 31.51600 -44.84100 -9.31300 1.000 56.90096 814 HIS B N 1
ATOM 2597 C CA . HIS B 1 19 ? 32.49000 -44.99200 -10.37900 1.000 62.37773 814 HIS B CA 1
ATOM 2598 C C . HIS B 1 19 ? 31.88400 -45.61200 -11.62900 1.000 67.74735 814 HIS B C 1
ATOM 2599 O O . HIS B 1 19 ? 32.04000 -45.06000 -12.72500 1.000 69.73907 814 HIS B O 1
ATOM 2613 N N . LYS B 1 20 ? 31.24700 -46.78800 -11.46700 1.000 63.04087 815 LYS B N 1
ATOM 2614 C CA . LYS B 1 20 ? 30.48900 -47.42900 -12.54100 1.000 71.22974 815 LYS B CA 1
ATOM 2615 C C . LYS B 1 20 ? 29.49100 -46.47200 -13.15300 1.000 60.72488 815 LYS B C 1
ATOM 2616 O O . LYS B 1 20 ? 29.33900 -46.45500 -14.36500 1.000 61.52162 815 LYS B O 1
ATOM 2635 N N . TYR B 1 21 ? 28.81200 -45.67100 -12.32300 1.000 51.76886 816 TYR B N 1
ATOM 2636 C CA . TYR B 1 21 ? 27.78400 -44.76200 -12.81500 1.000 58.71904 816 TYR B CA 1
ATOM 2637 C C . TYR B 1 21 ? 28.38800 -43.60400 -13.59500 1.000 58.12801 816 TYR B C 1
ATOM 2638 O O . TYR B 1 21 ? 27.97100 -43.32600 -14.71700 1.000 55.69376 816 TYR B O 1
ATOM 2656 N N . HIS B 1 22 ? 29.36400 -42.90400 -12.99800 1.000 58.23308 817 HIS B N 1
ATOM 2657 C CA . HIS B 1 22 ? 30.04600 -41.81700 -13.70500 1.000 57.59773 817 HIS B CA 1
ATOM 2658 C C . HIS B 1 22 ? 30.58700 -42.29400 -15.04800 1.000 65.92782 817 HIS B C 1
ATOM 2659 O O . HIS B 1 22 ? 30.38400 -41.64300 -16.08200 1.000 57.84472 817 HIS B O 1
ATOM 2673 N N . SER B 1 23 ? 31.23200 -43.46100 -15.05500 1.000 61.10828 818 SER B N 1
ATOM 2674 C CA . SER B 1 23 ? 31.76400 -44.02800 -16.29100 1.000 53.90135 818 SER B CA 1
ATOM 2675 C C . SER B 1 23 ? 30.67100 -44.21300 -17.34100 1.000 59.82180 818 SER B C 1
ATOM 2676 O O . SER B 1 23 ? 30.79900 -43.73500 -18.47600 1.000 57.27648 818 SER B O 1
ATOM 2684 N N . ARG B 1 24 ? 29.58900 -44.91200 -16.98500 1.000 53.95081 819 ARG B N 1
ATOM 2685 C CA . ARG B 1 24 ? 28.51100 -45.13300 -17.94600 1.000 56.21894 819 ARG B CA 1
ATOM 2686 C C . ARG B 1 24 ? 27.98200 -43.81100 -18.49100 1.000 57.61124 819 ARG B C 1
ATOM 2687 O O . ARG B 1 24 ? 27.71200 -43.68800 -19.69200 1.000 45.83844 819 ARG B O 1
ATOM 2691 N N . CYS B 1 25 ? 27.85400 -42.80000 -17.62800 1.000 56.54258 820 CYS B N 1
ATOM 2692 C CA . CYS B 1 25 ? 27.29800 -41.52000 -18.05600 1.000 49.58915 820 CYS B CA 1
ATOM 2693 C C . CYS B 1 25 ? 28.17900 -40.85600 -19.10900 1.000 53.23157 820 CYS B C 1
ATOM 2694 O O . CYS B 1 25 ? 27.68500 -40.39800 -20.14800 1.000 49.22402 820 CYS B O 1
ATOM 2702 N N . LEU B 1 26 ? 29.48800 -40.77400 -18.84800 1.000 54.16483 821 LEU B N 1
ATOM 2703 C CA . LEU B 1 26 ? 30.39100 -40.14100 -19.80400 1.000 57.15421 821 LEU B CA 1
ATOM 2704 C C . LEU B 1 26 ? 30.53900 -40.97500 -21.07100 1.000 51.42100 821 LEU B C 1
ATOM 2705 O O . LEU B 1 26 ? 30.71900 -40.41700 -22.16000 1.000 55.09403 821 LEU B O 1
ATOM 2721 N N . LYS B 1 27 ? 30.47800 -42.30300 -20.95100 1.000 52.69229 822 LYS B N 1
ATOM 2722 C CA . LYS B 1 27 ? 30.47100 -43.15200 -22.13600 1.000 47.76004 822 LYS B CA 1
ATOM 2723 C C . LYS B 1 27 ? 29.31600 -42.78700 -23.05800 1.000 59.38350 822 LYS B C 1
ATOM 2724 O O . LYS B 1 27 ? 29.49200 -42.66300 -24.27500 1.000 59.77468 822 LYS B O 1
ATOM 2743 N N . GLU B 1 28 ? 28.11800 -42.61200 -22.49000 1.000 53.82579 823 GLU B N 1
ATOM 2744 C CA . GLU B 1 28 ? 26.94300 -42.34100 -23.31300 1.000 51.45024 823 GLU B CA 1
ATOM 2745 C C . GLU B 1 28 ? 27.04400 -40.97400 -23.98400 1.000 45.81739 823 GLU B C 1
ATOM 2746 O O . GLU B 1 28 ? 26.68500 -40.82000 -25.15600 1.000 45.48051 823 GLU B O 1
ATOM 2758 N N . ARG B 1 29 ? 27.52800 -39.96400 -23.25700 1.000 45.64895 824 ARG B N 1
ATOM 2759 C CA . ARG B 1 29 ? 27.68900 -38.63400 -23.83900 1.000 49.73520 824 ARG B CA 1
ATOM 2760 C C . ARG B 1 29 ? 28.67700 -38.66800 -24.99800 1.000 48.38729 824 ARG B C 1
ATOM 2761 O O . ARG B 1 29 ? 28.44100 -38.08500 -26.06600 1.000 50.98373 824 ARG B O 1
ATOM 2782 N N . ARG B 1 30 ? 29.79800 -39.35100 -24.77300 1.000 44.75674 825 ARG B N 1
ATOM 2783 C CA . ARG B 1 30 ? 30.83500 -39.55200 -25.77200 1.000 52.21141 825 ARG B CA 1
ATOM 2784 C C . ARG B 1 30 ? 30.31900 -40.30000 -27.00000 1.000 57.54824 825 ARG B C 1
ATOM 2785 O O . ARG B 1 30 ? 30.78600 -40.08100 -28.12600 1.000 59.20188 825 ARG B O 1
ATOM 2795 N N . ARG B 1 31 ? 29.38800 -41.21900 -26.80900 1.000 45.20942 826 ARG B N 1
ATOM 2796 C CA . ARG B 1 31 ? 28.95000 -41.97300 -27.96900 1.000 46.87804 826 ARG B CA 1
ATOM 2797 C C . ARG B 1 31 ? 27.81300 -41.27700 -28.69700 1.000 52.53058 826 ARG B C 1
ATOM 2798 O O . ARG B 1 31 ? 27.65700 -41.46000 -29.90900 1.000 52.57360 826 ARG B O 1
ATOM 2819 N N . LEU B 1 32 ? 27.03800 -40.46100 -27.99900 1.000 53.07529 827 LEU B N 1
ATOM 2820 C CA . LEU B 1 32 ? 25.85200 -39.87000 -28.58500 1.000 49.16011 827 LEU B CA 1
ATOM 2821 C C . LEU B 1 32 ? 25.98400 -38.39100 -28.89500 1.000 47.08818 827 LEU B C 1
ATOM 2822 O O . LEU B 1 32 ? 25.16800 -37.87300 -29.66200 1.000 40.60887 827 LEU B O 1
ATOM 2838 N N . GLY B 1 33 ? 26.96200 -37.69900 -28.32000 1.000 42.78074 828 GLY B N 1
ATOM 2839 C CA . GLY B 1 33 ? 27.16800 -36.29300 -28.58900 1.000 44.27211 828 GLY B CA 1
ATOM 2840 C C . GLY B 1 33 ? 26.55800 -35.40000 -27.52200 1.000 47.68512 828 GLY B C 1
ATOM 2841 O O . GLY B 1 33 ? 25.80300 -35.83200 -26.64700 1.000 50.44317 828 GLY B O 1
ATOM 2845 N N . TYR B 1 34 ? 26.89700 -34.11800 -27.61800 1.000 47.76704 829 TYR B N 1
ATOM 2846 C CA . TYR B 1 34 ? 26.52100 -33.16300 -26.58400 1.000 46.56986 829 TYR B CA 1
ATOM 2847 C C . TYR B 1 34 ? 25.00800 -33.02500 -26.49000 1.000 52.80667 829 TYR B C 1
ATOM 2848 O O . TYR B 1 34 ? 24.32000 -32.86000 -27.50400 1.000 45.79964 829 TYR B O 1
ATOM 2866 N N . GLY B 1 35 ? 24.49400 -33.06800 -25.26300 1.000 44.53045 830 GLY B N 1
ATOM 2867 C CA . GLY B 1 35 ? 23.07700 -32.88700 -25.02800 1.000 47.65266 830 GLY B CA 1
ATOM 2868 C C . GLY B 1 35 ? 22.19400 -33.97800 -25.57700 1.000 47.39258 830 GLY B C 1
ATOM 2869 O O . GLY B 1 35 ? 20.97000 -33.80600 -25.61100 1.000 47.37516 830 GLY B O 1
ATOM 2873 N N . GLN B 1 36 ? 22.77300 -35.09700 -26.01200 1.000 48.93237 831 GLN B N 1
ATOM 2874 C CA . GLN B 1 36 ? 22.00300 -36.20000 -26.56500 1.000 39.65420 831 GLN B CA 1
ATOM 2875 C C . GLN B 1 36 ? 21.81200 -37.35700 -25.59000 1.000 50.93338 831 GLN B C 1
ATOM 2876 O O . GLN B 1 36 ? 21.00100 -38.24800 -25.87100 1.000 42.59538 831 GLN B O 1
ATOM 2890 N N . SER B 1 37 ? 22.52200 -37.36600 -24.46000 1.000 43.18763 832 SER B N 1
ATOM 2891 C CA . SER B 1 37 ? 22.46000 -38.46400 -23.50000 1.000 42.32726 832 SER B CA 1
ATOM 2892 C C . SER B 1 37 ? 21.63000 -38.05500 -22.28600 1.000 49.12554 832 SER B C 1
ATOM 2893 O O . SER B 1 37 ? 22.00100 -37.12900 -21.55700 1.000 46.15326 832 SER B O 1
ATOM 2901 N N . GLN B 1 38 ? 20.52300 -38.76600 -22.05900 1.000 50.42411 833 GLN B N 1
ATOM 2902 C CA . GLN B 1 38 ? 19.72900 -38.52700 -20.85900 1.000 56.13056 833 GLN B CA 1
ATOM 2903 C C . GLN B 1 38 ? 20.47200 -38.99700 -19.61000 1.000 48.39661 833 GLN B C 1
ATOM 2904 O O . GLN B 1 38 ? 20.41300 -38.34400 -18.56200 1.000 44.66231 833 GLN B O 1
ATOM 2918 N N . GLU B 1 39 ? 21.17400 -40.13100 -19.69700 1.000 47.08808 834 GLU B N 1
ATOM 2919 C CA . GLU B 1 39 ? 21.99400 -40.56900 -18.57300 1.000 37.59009 834 GLU B CA 1
ATOM 2920 C C . GLU B 1 39 ? 22.95200 -39.46800 -18.14400 1.000 46.33402 834 GLU B C 1
ATOM 2921 O O . GLU B 1 39 ? 23.12600 -39.21100 -16.94700 1.000 43.27692 834 GLU B O 1
ATOM 2933 N N . MET B 1 40 ? 23.57600 -38.79400 -19.11100 1.000 46.90165 835 MET B N 1
ATOM 2934 C CA . MET B 1 40 ? 24.44100 -37.67200 -18.77100 1.000 40.92302 835 MET B CA 1
ATOM 2935 C C . MET B 1 40 ? 23.65600 -36.58700 -18.05200 1.000 46.33908 835 MET B C 1
ATOM 2936 O O . MET B 1 40 ? 24.16600 -35.95000 -17.12100 1.000 38.22054 835 MET B O 1
ATOM 2950 N N . ASN B 1 41 ? 22.41200 -36.35400 -18.47800 1.000 39.29321 836 ASN B N 1
ATOM 2951 C CA . ASN B 1 41 ? 21.57900 -35.36700 -17.80300 1.000 47.08758 836 ASN B CA 1
ATOM 2952 C C . ASN B 1 41 ? 21.34800 -35.74600 -16.34400 1.000 50.14167 836 ASN B C 1
ATOM 2953 O O . ASN B 1 41 ? 21.37400 -34.87800 -15.46000 1.000 43.34689 836 ASN B O 1
ATOM 2964 N N . THR B 1 42 ? 21.11700 -37.03500 -16.06600 1.000 42.03675 837 THR B N 1
ATOM 2965 C CA . THR B 1 42 ? 20.91300 -37.43100 -14.67500 1.000 53.82279 837 THR B CA 1
ATOM 2966 C C . THR B 1 42 ? 22.12500 -37.06100 -13.83000 1.000 44.52851 837 THR B C 1
ATOM 2967 O O . THR B 1 42 ? 21.98600 -36.67800 -12.66200 1.000 46.50393 837 THR B O 1
ATOM 2978 N N . LEU B 1 43 ? 23.32500 -37.15600 -14.40900 1.000 42.83757 838 LEU B N 1
ATOM 2979 C CA . LEU B 1 43 ? 24.53200 -36.81600 -13.66300 1.000 42.79762 838 LEU B CA 1
ATOM 2980 C C . LEU B 1 43 ? 24.61300 -35.31900 -13.39600 1.000 46.10471 838 LEU B C 1
ATOM 2981 O O . LEU B 1 43 ? 25.00400 -34.90200 -12.29900 1.000 43.43036 838 LEU B O 1
ATOM 2997 N N . TYR B 1 44 ? 24.27100 -34.49300 -14.39100 1.000 45.46445 839 TYR B N 1
ATOM 2998 C CA . TYR B 1 44 ? 24.22800 -33.05100 -14.16700 1.000 47.33877 839 TYR B CA 1
ATOM 2999 C C . TYR B 1 44 ? 23.34700 -32.72200 -12.97100 1.000 46.99740 839 TYR B C 1
ATOM 3000 O O . TYR B 1 44 ? 23.71900 -31.91300 -12.11100 1.000 43.92404 839 TYR B O 1
ATOM 3018 N N . ARG B 1 45 ? 22.16900 -33.34800 -12.89800 1.000 47.18109 840 ARG B N 1
ATOM 3019 C CA . ARG B 1 45 ? 21.27300 -33.10500 -11.77300 1.000 45.83094 840 ARG B CA 1
ATOM 3020 C C . ARG B 1 45 ? 21.82700 -33.70400 -10.48500 1.000 43.64600 840 ARG B C 1
ATOM 3021 O O . ARG B 1 45 ? 21.70900 -33.09800 -9.41100 1.000 38.32224 840 ARG B O 1
ATOM 3042 N N . PHE B 1 46 ? 22.41400 -34.90000 -10.55700 1.000 39.66311 841 PHE B N 1
ATOM 3043 C CA . PHE B 1 46 ? 23.04500 -35.44900 -9.36100 1.000 48.33738 841 PHE B CA 1
ATOM 3044 C C . PHE B 1 46 ? 24.06800 -34.46900 -8.80800 1.000 53.62307 841 PHE B C 1
ATOM 3045 O O . PHE B 1 46 ? 24.07700 -34.15900 -7.61100 1.000 49.52343 841 PHE B O 1
ATOM 3062 N N . TRP B 1 47 ? 24.95100 -33.97800 -9.68100 1.000 47.02296 842 TRP B N 1
ATOM 3063 C CA . TRP B 1 47 ? 25.97800 -33.04100 -9.24800 1.000 47.50760 842 TRP B CA 1
ATOM 3064 C C . TRP B 1 47 ? 25.35800 -31.79700 -8.62600 1.000 46.57807 842 TRP B C 1
ATOM 3065 O O . TRP B 1 47 ? 25.85100 -31.28600 -7.61300 1.000 51.18147 842 TRP B O 1
ATOM 3086 N N . SER B 1 48 ? 24.27000 -31.30100 -9.21700 1.000 41.10966 843 SER B N 1
ATOM 3087 C CA . SER B 1 48 ? 23.68600 -30.04400 -8.76500 1.000 42.79518 843 SER B CA 1
ATOM 3088 C C . SER B 1 48 ? 23.22400 -30.13800 -7.31700 1.000 51.51605 843 SER B C 1
ATOM 3089 O O . SER B 1 48 ? 23.37200 -29.18200 -6.54700 1.000 48.35640 843 SER B O 1
ATOM 3097 N N . PHE B 1 49 ? 22.67600 -31.28400 -6.92000 1.000 46.43465 844 PHE B N 1
ATOM 3098 C CA . PHE B 1 49 ? 22.22200 -31.44800 -5.54500 1.000 53.89068 844 PHE B CA 1
ATOM 3099 C C . PHE B 1 49 ? 23.33900 -31.91600 -4.61700 1.000 52.16529 844 PHE B C 1
ATOM 3100 O O . PHE B 1 49 ? 23.47700 -31.39600 -3.50600 1.000 57.72691 844 PHE B O 1
ATOM 3117 N N . PHE B 1 50 ? 24.14600 -32.88600 -5.06300 1.000 54.20906 845 PHE B N 1
ATOM 3118 C CA . PHE B 1 50 ? 25.11600 -33.52000 -4.17000 1.000 56.84828 845 PHE B CA 1
ATOM 3119 C C . PHE B 1 50 ? 26.12400 -32.51500 -3.62300 1.000 58.43932 845 PHE B C 1
ATOM 3120 O O . PHE B 1 50 ? 26.48300 -32.56800 -2.44100 1.000 50.59127 845 PHE B O 1
ATOM 3137 N N . LEU B 1 51 ? 26.59500 -31.59500 -4.46900 1.000 55.76067 846 LEU B N 1
ATOM 3138 C CA . LEU B 1 51 ? 27.67300 -30.68800 -4.09500 1.000 58.34129 846 LEU B CA 1
ATOM 3139 C C . LEU B 1 51 ? 27.22300 -29.56300 -3.16800 1.000 49.42407 846 LEU B C 1
ATOM 3140 O O . LEU B 1 51 ? 28.07600 -28.95600 -2.51000 1.000 52.37270 846 LEU B O 1
ATOM 3156 N N . ARG B 1 52 ? 25.92100 -29.26300 -3.10700 1.000 50.01774 847 ARG B N 1
ATOM 3157 C CA . ARG B 1 52 ? 25.43100 -28.25200 -2.17200 1.000 63.66852 847 ARG B CA 1
ATOM 3158 C C . ARG B 1 52 ? 25.89200 -28.54200 -0.75500 1.000 64.75036 847 ARG B C 1
ATOM 3159 O O . ARG B 1 52 ? 26.08500 -27.61800 0.04500 1.000 68.73856 847 ARG B O 1
ATOM 3180 N N . GLU B 1 53 ? 26.08900 -29.82000 -0.43700 1.000 67.20496 848 GLU B N 1
ATOM 3181 C CA . GLU B 1 53 ? 26.22700 -30.29400 0.93400 1.000 78.25738 848 GLU B CA 1
ATOM 3182 C C . GLU B 1 53 ? 27.34600 -31.32300 1.05700 1.000 73.88355 848 GLU B C 1
ATOM 3183 O O . GLU B 1 53 ? 27.62000 -31.81800 2.15100 1.000 77.79190 848 GLU B O 1
ATOM 3195 N N . ASN B 1 54 ? 27.96800 -31.66600 -0.06700 1.000 61.07711 849 ASN B N 1
ATOM 3196 C CA . ASN B 1 54 ? 29.10500 -32.58100 -0.13600 1.000 63.21948 849 ASN B CA 1
ATOM 3197 C C . ASN B 1 54 ? 30.08000 -32.02300 -1.16600 1.000 58.55839 849 ASN B C 1
ATOM 3198 O O . ASN B 1 54 ? 30.41600 -32.67100 -2.15600 1.000 61.83404 849 ASN B O 1
ATOM 3209 N N . PHE B 1 55 ? 30.51300 -30.78000 -0.96800 1.000 61.67866 850 PHE B N 1
ATOM 3210 C CA . PHE B 1 55 ? 31.28700 -30.12000 -2.00800 1.000 57.34009 850 PHE B CA 1
ATOM 3211 C C . PHE B 1 55 ? 32.68300 -30.71600 -2.12800 1.000 65.35206 850 PHE B C 1
ATOM 3212 O O . PHE B 1 55 ? 33.35100 -30.98500 -1.12400 1.000 64.94827 850 PHE B O 1
ATOM 3229 N N . ASN B 1 56 ? 33.12600 -30.91300 -3.37100 1.000 62.91396 851 ASN B N 1
ATOM 3230 C CA . ASN B 1 56 ? 34.50400 -31.30300 -3.64400 1.000 64.12621 851 ASN B CA 1
ATOM 3231 C C . ASN B 1 56 ? 34.92600 -30.70000 -4.97800 1.000 65.53774 851 ASN B C 1
ATOM 3232 O O . ASN B 1 56 ? 34.13100 -30.63900 -5.92100 1.000 65.40725 851 ASN B O 1
ATOM 3243 N N . LYS B 1 57 ? 36.19100 -30.27400 -5.04800 1.000 62.54045 852 LYS B N 1
ATOM 3244 C CA . LYS B 1 57 ? 36.66400 -29.50000 -6.19200 1.000 64.56788 852 LYS B CA 1
ATOM 3245 C C . LYS B 1 57 ? 36.59300 -30.30500 -7.48500 1.000 68.30055 852 LYS B C 1
ATOM 3246 O O . LYS B 1 57 ? 36.24200 -29.76500 -8.54100 1.000 63.00444 852 LYS B O 1
ATOM 3265 N N . SER B 1 58 ? 36.95300 -31.58900 -7.42700 1.000 57.77615 853 SER B N 1
ATOM 3266 C CA . SER B 1 58 ? 37.08800 -32.38900 -8.64100 1.000 57.41650 853 SER B CA 1
ATOM 3267 C C . SER B 1 58 ? 35.75800 -32.51900 -9.37100 1.000 57.70675 853 SER B C 1
ATOM 3268 O O . SER B 1 58 ? 35.65100 -32.21400 -10.56400 1.000 58.82348 853 SER B O 1
ATOM 3276 N N . MET B 1 59 ? 34.73900 -32.99500 -8.66400 1.000 47.03134 854 MET B N 1
ATOM 3277 C CA . MET B 1 59 ? 33.40200 -33.13200 -9.22700 1.000 58.24860 854 MET B CA 1
ATOM 3278 C C . MET B 1 59 ? 32.87400 -31.79300 -9.73400 1.000 54.72586 854 MET B C 1
ATOM 3279 O O . MET B 1 59 ? 32.21600 -31.74300 -10.78000 1.000 44.74597 854 MET B O 1
ATOM 3293 N N . TYR B 1 60 ? 33.21200 -30.69400 -9.05100 1.000 48.04417 855 TYR B N 1
ATOM 3294 C CA . TYR B 1 60 ? 32.71300 -29.37800 -9.43700 1.000 47.70441 855 TYR B CA 1
ATOM 3295 C C . TYR B 1 60 ? 33.39100 -28.84900 -10.69400 1.000 52.18000 855 TYR B C 1
ATOM 3296 O O . TYR B 1 60 ? 32.73100 -28.23600 -11.54100 1.000 53.81494 855 TYR B O 1
ATOM 3314 N N . ASN B 1 61 ? 34.70600 -29.05100 -10.82700 1.000 48.85019 856 ASN B N 1
ATOM 3315 C CA . ASN B 1 61 ? 35.40400 -28.55800 -12.01400 1.000 53.61734 856 ASN B CA 1
ATOM 3316 C C . ASN B 1 61 ? 34.92700 -29.27600 -13.27000 1.000 46.29446 856 ASN B C 1
ATOM 3317 O O . ASN B 1 61 ? 34.76600 -28.65700 -14.32800 1.000 61.59343 856 ASN B O 1
ATOM 3328 N N . GLU B 1 62 ? 34.70100 -30.58500 -13.17200 1.000 43.87950 857 GLU B N 1
ATOM 3329 C CA . GLU B 1 62 ? 34.16400 -31.34100 -14.30000 1.000 48.33319 857 GLU B CA 1
ATOM 3330 C C . GLU B 1 62 ? 32.76100 -30.86500 -14.65600 1.000 46.43975 857 GLU B C 1
ATOM 3331 O O . GLU B 1 62 ? 32.45000 -30.62500 -15.82800 1.000 46.13113 857 GLU B O 1
ATOM 3343 N N . PHE B 1 63 ? 31.90100 -30.73500 -13.64300 1.000 49.33793 858 PHE B N 1
ATOM 3344 C CA . PHE B 1 63 ? 30.54400 -30.21500 -13.80400 1.000 44.35094 858 PHE B CA 1
ATOM 3345 C C . PHE B 1 63 ? 30.53300 -28.92000 -14.61000 1.000 47.90109 858 PHE B C 1
ATOM 3346 O O . PHE B 1 63 ? 29.83100 -28.80300 -15.62300 1.000 39.42457 858 PHE B O 1
ATOM 3363 N N . ARG B 1 64 ? 31.33700 -27.94700 -14.18700 1.000 46.43248 859 ARG B N 1
ATOM 3364 C CA . ARG B 1 64 ? 31.40100 -26.66000 -14.87300 1.000 55.55244 859 ARG B CA 1
ATOM 3365 C C . ARG B 1 64 ? 31.91200 -26.81300 -16.30000 1.000 47.96186 859 ARG B C 1
ATOM 3366 O O . ARG B 1 64 ? 31.36100 -26.21900 -17.23600 1.000 48.97226 859 ARG B O 1
ATOM 3387 N N . SER B 1 65 ? 32.97200 -27.60100 -16.48500 1.000 47.20701 860 SER B N 1
ATOM 3388 C CA . SER B 1 65 ? 33.56600 -27.74800 -17.80900 1.000 46.64858 860 SER B CA 1
ATOM 3389 C C . SER B 1 65 ? 32.56700 -28.34100 -18.79300 1.000 41.68688 860 SER B C 1
ATOM 3390 O O . SER B 1 65 ? 32.28800 -27.76000 -19.84700 1.000 44.59522 860 SER B O 1
ATOM 3398 N N . LEU B 1 66 ? 32.03200 -29.51800 -18.47000 1.000 45.81344 861 LEU B N 1
ATOM 3399 C CA . LEU B 1 66 ? 31.08800 -30.16600 -19.37400 1.000 49.43019 861 LEU B CA 1
ATOM 3400 C C . LEU B 1 66 ? 29.84200 -29.31800 -19.58900 1.000 39.42609 861 LEU B C 1
ATOM 3401 O O . LEU B 1 66 ? 29.28500 -29.30200 -20.69400 1.000 43.83723 861 LEU B O 1
ATOM 3417 N N . ALA B 1 67 ? 29.39900 -28.59900 -18.55600 1.000 39.16899 862 ALA B N 1
ATOM 3418 C CA . ALA B 1 67 ? 28.19000 -27.79200 -18.68000 1.000 46.59916 862 ALA B CA 1
ATOM 3419 C C . ALA B 1 67 ? 28.40600 -26.60100 -19.60400 1.000 50.59976 862 ALA B C 1
ATOM 3420 O O . ALA B 1 67 ? 27.52100 -26.25700 -20.39400 1.000 42.29501 862 ALA B O 1
ATOM 3427 N N . LEU B 1 68 ? 29.57200 -25.95500 -19.52400 1.000 44.52244 863 LEU B N 1
ATOM 3428 C CA . LEU B 1 68 ? 29.83000 -24.81700 -20.40000 1.000 43.16799 863 LEU B CA 1
ATOM 3429 C C . LEU B 1 68 ? 30.08200 -25.26100 -21.83200 1.000 49.77268 863 LEU B C 1
ATOM 3430 O O . LEU B 1 68 ? 29.79500 -24.51300 -22.77800 1.000 47.44022 863 LEU B O 1
ATOM 3446 N N . GLU B 1 69 ? 30.63500 -26.46100 -22.00300 1.000 45.75262 864 GLU B N 1
ATOM 3447 C CA . GLU B 1 69 ? 30.82400 -27.03300 -23.33100 1.000 48.00868 864 GLU B CA 1
ATOM 3448 C C . GLU B 1 69 ? 29.49200 -27.35500 -23.99700 1.000 44.96796 864 GLU B C 1
ATOM 3449 O O . GLU B 1 69 ? 29.26100 -27.00400 -25.15800 1.000 46.91218 864 GLU B O 1
ATOM 3461 N N . ASP B 1 70 ? 28.61900 -28.07000 -23.28600 1.000 47.54059 865 ASP B N 1
ATOM 3462 C CA . ASP B 1 70 ? 27.28600 -28.33400 -23.81100 1.000 47.08257 865 ASP B CA 1
ATOM 3463 C C . ASP B 1 70 ? 26.61200 -27.03500 -24.23000 1.000 37.75920 865 ASP B C 1
ATOM 3464 O O . ASP B 1 70 ? 26.10500 -26.91300 -25.35200 1.000 38.10978 865 ASP B O 1
ATOM 3473 N N . ALA B 1 71 ? 26.61800 -26.04100 -23.33500 1.000 36.33630 866 ALA B N 1
ATOM 3474 C CA . ALA B 1 71 ? 25.88400 -24.80400 -23.58100 1.000 37.29861 866 ALA B CA 1
ATOM 3475 C C . ALA B 1 71 ? 26.49100 -24.00100 -24.72100 1.000 47.90675 866 ALA B C 1
ATOM 3476 O O . ALA B 1 71 ? 25.77600 -23.25300 -25.39600 1.000 41.25598 866 ALA B O 1
ATOM 3483 N N . GLY B 1 72 ? 27.80000 -24.13000 -24.94800 1.000 47.54746 867 GLY B N 1
ATOM 3484 C CA . GLY B 1 72 ? 28.41000 -23.47800 -26.09200 1.000 40.53235 867 GLY B CA 1
ATOM 3485 C C . GLY B 1 72 ? 27.94800 -24.03800 -27.42100 1.000 41.60876 867 GLY B C 1
ATOM 3486 O O . GLY B 1 72 ? 28.22700 -23.44600 -28.46900 1.000 48.42001 867 GLY B O 1
ATOM 3490 N N . ASN B 1 73 ? 27.26200 -25.18000 -27.40200 1.000 45.36278 868 ASN B N 1
ATOM 3491 C CA . ASN B 1 73 ? 26.65900 -25.76500 -28.59200 1.000 45.05835 868 ASN B CA 1
ATOM 3492 C C . ASN B 1 73 ? 25.14000 -25.77200 -28.50800 1.000 40.88207 868 ASN B C 1
ATOM 3493 O O . ASN B 1 73 ? 24.48300 -26.44500 -29.31000 1.000 39.56878 868 ASN B O 1
ATOM 3504 N N . GLY B 1 74 ? 24.56800 -25.04000 -27.54900 1.000 47.72239 869 GLY B N 1
ATOM 3505 C CA . GLY B 1 74 ? 23.14000 -24.82000 -27.48300 1.000 38.68475 869 GLY B CA 1
ATOM 3506 C C . GLY B 1 74 ? 22.37600 -25.72000 -26.53700 1.000 40.22382 869 GLY B C 1
ATOM 3507 O O . GLY B 1 74 ? 21.15000 -25.57800 -26.43800 1.000 38.57881 869 GLY B O 1
ATOM 3511 N N . PHE B 1 75 ? 23.05000 -26.62900 -25.83500 1.000 44.92270 870 PHE B N 1
ATOM 3512 C CA . PHE B 1 75 ? 22.40300 -27.55700 -24.91300 1.000 42.44505 870 PHE B CA 1
ATOM 3513 C C . PHE B 1 75 ? 22.61900 -27.05600 -23.49000 1.000 41.78002 870 PHE B C 1
ATOM 3514 O O . PHE B 1 75 ? 23.75400 -27.03500 -22.99700 1.000 41.14864 870 PHE B O 1
ATOM 3531 N N . ARG B 1 76 ? 21.53400 -26.65100 -22.82900 1.000 37.56275 871 ARG B N 1
ATOM 3532 C CA . ARG B 1 76 ? 21.67000 -25.81400 -21.64800 1.000 39.08830 871 ARG B CA 1
ATOM 3533 C C . ARG B 1 76 ? 21.27600 -26.45600 -20.32800 1.000 39.58844 871 ARG B C 1
ATOM 3534 O O . ARG B 1 76 ? 21.35100 -25.77900 -19.29500 1.000 38.17076 871 ARG B O 1
ATOM 3555 N N . TYR B 1 77 ? 20.88500 -27.73000 -20.30300 1.000 36.89478 872 TYR B N 1
ATOM 3556 C CA . TYR B 1 77 ? 20.46000 -28.31300 -19.03400 1.000 46.44957 872 TYR B CA 1
ATOM 3557 C C . TYR B 1 77 ? 21.59100 -28.29600 -18.01200 1.000 42.54766 872 TYR B C 1
ATOM 3558 O O . TYR B 1 77 ? 21.37700 -27.97500 -16.83600 1.000 50.60217 872 TYR B O 1
ATOM 3576 N N . GLY B 1 78 ? 22.80000 -28.67400 -18.44100 1.000 37.23663 873 GLY B N 1
ATOM 3577 C CA . GLY B 1 78 ? 23.91600 -28.74000 -17.51200 1.000 48.57188 873 GLY B CA 1
ATOM 3578 C C . GLY B 1 78 ? 24.24700 -27.39700 -16.89800 1.000 42.28315 873 GLY B C 1
ATOM 3579 O O . GLY B 1 78 ? 24.48900 -27.29600 -15.69000 1.000 37.34833 873 GLY B O 1
ATOM 3583 N N . LEU B 1 79 ? 24.26900 -26.34000 -17.71600 1.000 34.30650 874 LEU B N 1
ATOM 3584 C CA . LEU B 1 79 ? 24.51200 -25.00100 -17.19400 1.000 38.84454 874 LEU B CA 1
ATOM 3585 C C . LEU B 1 79 ? 23.38700 -24.57000 -16.26500 1.000 38.64947 874 LEU B C 1
ATOM 3586 O O . LEU B 1 79 ? 23.63600 -23.99800 -15.19500 1.000 36.89645 874 LEU B O 1
ATOM 3602 N N . GLU B 1 80 ? 22.14100 -24.84800 -16.65600 1.000 38.26224 875 GLU B N 1
ATOM 3603 C CA . GLU B 1 80 ? 21.01000 -24.58100 -15.77300 1.000 41.72931 875 GLU B CA 1
ATOM 3604 C C . GLU B 1 80 ? 21.18900 -25.30100 -14.44300 1.000 33.80279 875 GLU B C 1
ATOM 3605 O O . GLU B 1 80 ? 20.97800 -24.71800 -13.37200 1.000 40.76204 875 GLU B O 1
ATOM 3617 N N . CYS B 1 81 ? 21.59400 -26.57400 -14.49200 1.000 37.72941 876 CYS B N 1
ATOM 3618 C CA . CYS B 1 81 ? 21.85800 -27.30400 -13.25300 1.000 39.20889 876 CYS B CA 1
ATOM 3619 C C . CYS B 1 81 ? 22.97500 -26.63600 -12.45900 1.000 49.09760 876 CYS B C 1
ATOM 3620 O O . CYS B 1 81 ? 22.97000 -26.65600 -11.22200 1.000 34.62003 876 CYS B O 1
ATOM 3628 N N . LEU B 1 82 ? 23.95600 -26.05100 -13.15600 1.000 38.75596 877 LEU B N 1
ATOM 3629 C CA . LEU B 1 82 ? 25.05700 -25.39200 -12.45700 1.000 41.38131 877 LEU B CA 1
ATOM 3630 C C . LEU B 1 82 ? 24.57800 -24.12200 -11.76500 1.000 43.31331 877 LEU B C 1
ATOM 3631 O O . LEU B 1 82 ? 24.91600 -23.87200 -10.60400 1.000 43.73166 877 LEU B O 1
ATOM 3647 N N . PHE B 1 83 ? 23.78600 -23.30900 -12.46300 1.000 39.99174 878 PHE B N 1
ATOM 3648 C CA . PHE B 1 83 ? 23.23600 -22.11300 -11.84400 1.000 50.30657 878 PHE B CA 1
ATOM 3649 C C . PHE B 1 83 ? 22.33800 -22.46900 -10.66800 1.000 52.33099 878 PHE B C 1
ATOM 3650 O O . PHE B 1 83 ? 22.30900 -21.74200 -9.67000 1.000 42.09372 878 PHE B O 1
ATOM 3667 N N . ARG B 1 84 ? 21.62000 -23.59300 -10.75200 1.000 49.06527 879 ARG B N 1
ATOM 3668 C CA . ARG B 1 84 ? 20.86200 -24.06800 -9.59700 1.000 46.61281 879 ARG B CA 1
ATOM 3669 C C . ARG B 1 84 ? 21.79200 -24.42300 -8.44300 1.000 51.65169 879 ARG B C 1
ATOM 3670 O O . ARG B 1 84 ? 21.47100 -24.17000 -7.27400 1.000 43.01705 879 ARG B O 1
ATOM 3680 N N . PHE B 1 85 ? 22.94900 -25.02000 -8.74600 1.000 41.61302 880 PHE B N 1
ATOM 3681 C CA . PHE B 1 85 ? 23.89500 -25.33200 -7.68000 1.000 50.26629 880 PHE B CA 1
ATOM 3682 C C . PHE B 1 85 ? 24.41200 -24.05800 -7.02400 1.000 55.12842 880 PHE B C 1
ATOM 3683 O O . PHE B 1 85 ? 24.51500 -23.98000 -5.79400 1.000 45.61654 880 PHE B O 1
ATOM 3700 N N . PHE B 1 86 ? 24.76900 -23.06000 -7.83800 1.000 49.12878 881 PHE B N 1
ATOM 3701 C CA . PHE B 1 86 ? 25.24600 -21.78900 -7.30600 1.000 47.55707 881 PHE B CA 1
ATOM 3702 C C . PHE B 1 86 ? 24.21000 -21.16700 -6.37800 1.000 55.48136 881 PHE B C 1
ATOM 3703 O O . PHE B 1 86 ? 24.49800 -20.84800 -5.21900 1.000 50.32386 881 PHE B O 1
ATOM 3720 N N . SER B 1 87 ? 22.98500 -20.99100 -6.88200 1.000 48.64390 882 SER B N 1
ATOM 3721 C CA . SER B 1 87 ? 21.99800 -20.17100 -6.18400 1.000 58.98751 882 SER B CA 1
ATOM 3722 C C . SER B 1 87 ? 21.51700 -20.83600 -4.90300 1.000 60.27345 882 SER B C 1
ATOM 3723 O O . SER B 1 87 ? 21.38200 -20.17300 -3.86800 1.000 62.06781 882 SER B O 1
ATOM 3731 N N . TYR B 1 88 ? 21.24200 -22.13700 -4.95100 1.000 52.17400 883 TYR B N 1
ATOM 3732 C CA . TYR B 1 88 ? 20.74600 -22.83300 -3.77200 1.000 63.28066 883 TYR B CA 1
ATOM 3733 C C . TYR B 1 88 ? 21.86100 -23.33700 -2.87000 1.000 65.96855 883 TYR B C 1
ATOM 3734 O O . TYR B 1 88 ? 21.68000 -23.39600 -1.64900 1.000 69.60361 883 TYR B O 1
ATOM 3752 N N . GLY B 1 89 ? 23.00600 -23.71100 -3.44400 1.000 62.34340 884 GLY B N 1
ATOM 3753 C CA . GLY B 1 89 ? 24.06900 -24.29100 -2.64400 1.000 65.21454 884 GLY B CA 1
ATOM 3754 C C . GLY B 1 89 ? 24.80800 -23.27600 -1.79900 1.000 72.87230 884 GLY B C 1
ATOM 3755 O O . GLY B 1 89 ? 25.29000 -23.60400 -0.71100 1.000 74.36490 884 GLY B O 1
ATOM 3759 N N . LEU B 1 90 ? 24.92000 -22.03900 -2.28600 1.000 76.17058 885 LEU B N 1
ATOM 3760 C CA . LEU B 1 90 ? 25.56800 -20.99400 -1.50500 1.000 76.65212 885 LEU B CA 1
ATOM 3761 C C . LEU B 1 90 ? 24.74000 -20.59300 -0.29500 1.000 68.02795 885 LEU B C 1
ATOM 3762 O O . LEU B 1 90 ? 25.26300 -19.92100 0.59800 1.000 70.91443 885 LEU B O 1
ATOM 3778 N N . GLU B 1 91 ? 23.46400 -20.98100 -0.24700 1.000 72.04666 886 GLU B N 1
ATOM 3779 C CA . GLU B 1 91 ? 22.69000 -20.82200 0.97800 1.000 78.75679 886 GLU B CA 1
ATOM 3780 C C . GLU B 1 91 ? 23.04700 -21.90000 1.99400 1.000 82.18491 886 GLU B C 1
ATOM 3781 O O . GLU B 1 91 ? 23.17700 -21.61400 3.19000 1.000 91.08933 886 GLU B O 1
ATOM 3793 N N . LYS B 1 92 ? 23.20000 -23.14500 1.53600 1.000 86.06095 887 LYS B N 1
ATOM 3794 C CA . LYS B 1 92 ? 23.59700 -24.21800 2.44000 1.000 90.07404 887 LYS B CA 1
ATOM 3795 C C . LYS B 1 92 ? 24.98100 -23.95000 3.02000 1.000 81.89761 887 LYS B C 1
ATOM 3796 O O . LYS B 1 92 ? 25.22800 -24.21500 4.20300 1.000 93.52848 887 LYS B O 1
ATOM 3815 N N . LYS B 1 93 ? 25.89500 -23.43100 2.20000 1.000 78.11486 888 LYS B N 1
ATOM 3816 C CA . LYS B 1 93 ? 27.24200 -23.10300 2.66400 1.000 76.23914 888 LYS B CA 1
ATOM 3817 C C . LYS B 1 93 ? 27.91300 -22.16100 1.67000 1.000 85.09350 888 LYS B C 1
ATOM 3818 O O . LYS B 1 93 ? 28.19500 -22.54300 0.52900 1.000 79.40812 888 LYS B O 1
ATOM 3837 N N . PHE B 1 94 ? 28.24500 -20.96700 2.14300 1.000 83.81740 889 PHE B N 1
ATOM 3838 C CA . PHE B 1 94 ? 28.85900 -19.94900 1.31100 1.000 82.08226 889 PHE B CA 1
ATOM 3839 C C . PHE B 1 94 ? 30.36700 -20.10600 1.24900 1.000 83.29820 889 PHE B C 1
ATOM 3840 O O . PHE B 1 94 ? 31.01700 -20.42500 2.24400 1.000 93.18728 889 PHE B O 1
ATOM 3857 N N . ARG B 1 95 ? 30.93000 -19.83600 0.07400 1.000 83.66140 890 ARG B N 1
ATOM 3858 C CA . ARG B 1 95 ? 32.35100 -19.93500 -0.10400 1.000 87.40132 890 ARG B CA 1
ATOM 3859 C C . ARG B 1 95 ? 32.73300 -18.82500 -1.07000 1.000 83.55562 890 ARG B C 1
ATOM 3860 O O . ARG B 1 95 ? 32.10400 -18.69800 -2.14100 1.000 82.35428 890 ARG B O 1
ATOM 3881 N N . PRO B 1 96 ? 33.73200 -18.01300 -0.73800 1.000 85.21872 891 PRO B N 1
ATOM 3882 C CA . PRO B 1 96 ? 34.01800 -16.83900 -1.58400 1.000 82.56801 891 PRO B CA 1
ATOM 3883 C C . PRO B 1 96 ? 34.41000 -17.20900 -3.01000 1.000 71.15939 891 PRO B C 1
ATOM 3884 O O . PRO B 1 96 ? 33.90800 -16.60500 -3.96700 1.000 64.75913 891 PRO B O 1
ATOM 3895 N N . ASN B 1 97 ? 35.29000 -18.19800 -3.18000 1.000 72.00735 892 ASN B N 1
ATOM 3896 C CA . ASN B 1 97 ? 35.74300 -18.56200 -4.51900 1.000 79.43649 892 ASN B CA 1
ATOM 3897 C C . ASN B 1 97 ? 34.59700 -19.09200 -5.36900 1.000 75.45684 892 ASN B C 1
ATOM 3898 O O . ASN B 1 97 ? 34.58500 -18.88700 -6.58900 1.000 68.13120 892 ASN B O 1
ATOM 3909 N N . ILE B 1 98 ? 33.61100 -19.74400 -4.75200 1.000 72.28935 893 ILE B N 1
ATOM 3910 C CA . ILE B 1 98 ? 32.44300 -20.19400 -5.50200 1.000 75.59529 893 ILE B CA 1
ATOM 3911 C C . ILE B 1 98 ? 31.53800 -19.01600 -5.83900 1.000 69.59262 893 ILE B C 1
ATOM 3912 O O . ILE B 1 98 ? 31.05500 -18.88800 -6.97100 1.000 57.73387 893 ILE B O 1
ATOM 3928 N N . TYR B 1 99 ? 31.27300 -18.15000 -4.85400 1.000 65.60084 894 TYR B N 1
ATOM 3929 C CA . TYR B 1 99 ? 30.49300 -16.94900 -5.13000 1.000 62.23696 894 TYR B CA 1
ATOM 3930 C C . TYR B 1 99 ? 31.08300 -16.17900 -6.29800 1.000 65.59857 894 TYR B C 1
ATOM 3931 O O . TYR B 1 99 ? 30.34900 -15.57400 -7.09000 1.000 61.75220 894 TYR B O 1
ATOM 3949 N N . GLN B 1 100 ? 32.40500 -16.21000 -6.42900 1.000 64.14776 895 GLN B N 1
ATOM 3950 C CA . GLN B 1 100 ? 33.12100 -15.49800 -7.47300 1.000 75.87738 895 GLN B CA 1
ATOM 3951 C C . GLN B 1 100 ? 32.97800 -16.19400 -8.82100 1.000 67.72500 895 GLN B C 1
ATOM 3952 O O . GLN B 1 100 ? 32.85000 -15.53000 -9.85400 1.000 63.71736 895 GLN B O 1
ATOM 3966 N N . ASP B 1 101 ? 33.01100 -17.52800 -8.83200 1.000 62.74363 896 ASP B N 1
ATOM 3967 C CA . ASP B 1 101 ? 32.68100 -18.25000 -10.05400 1.000 66.99009 896 ASP B CA 1
ATOM 3968 C C . ASP B 1 101 ? 31.26200 -17.91600 -10.49500 1.000 61.15705 896 ASP B C 1
ATOM 3969 O O . ASP B 1 101 ? 30.99500 -17.75100 -11.69000 1.000 55.31973 896 ASP B O 1
ATOM 3978 N N . PHE B 1 102 ? 30.35200 -17.77000 -9.52500 1.000 53.20415 897 PHE B N 1
ATOM 3979 C CA . PHE B 1 102 ? 28.94100 -17.51800 -9.80900 1.000 57.19465 897 PHE B CA 1
ATOM 3980 C C . PHE B 1 102 ? 28.75000 -16.17400 -10.50600 1.000 59.42768 897 PHE B C 1
ATOM 3981 O O . PHE B 1 102 ? 28.02200 -16.08700 -11.50100 1.000 50.44362 897 PHE B O 1
ATOM 3998 N N . GLN B 1 103 ? 29.41100 -15.12300 -10.01900 1.000 57.97758 898 GLN B N 1
ATOM 3999 C CA . GLN B 1 103 ? 29.33700 -13.83100 -10.69500 1.000 58.46996 898 GLN B CA 1
ATOM 4000 C C . GLN B 1 103 ? 29.84500 -13.94000 -12.12900 1.000 61.59029 898 GLN B C 1
ATOM 4001 O O . GLN B 1 103 ? 29.20900 -13.44600 -13.07000 1.000 55.94013 898 GLN B O 1
ATOM 4015 N N . ASP B 1 104 ? 30.99600 -14.59100 -12.31200 1.000 56.04369 899 ASP B N 1
ATOM 4016 C CA . ASP B 1 104 ? 31.61800 -14.64200 -13.63100 1.000 60.68757 899 ASP B CA 1
ATOM 4017 C C . ASP B 1 104 ? 30.75100 -15.41300 -14.61800 1.000 57.31402 899 ASP B C 1
ATOM 4018 O O . ASP B 1 104 ? 30.53600 -14.97200 -15.75200 1.000 49.25802 899 ASP B O 1
ATOM 4027 N N . GLU B 1 105 ? 30.25600 -16.58100 -14.20700 1.000 51.38136 900 GLU B N 1
ATOM 4028 C CA . GLU B 1 105 ? 29.40900 -17.36700 -15.09400 1.000 57.48835 900 GLU B CA 1
ATOM 4029 C C . GLU B 1 105 ? 28.09800 -16.64800 -15.38700 1.000 44.72408 900 GLU B C 1
ATOM 4030 O O . GLU B 1 105 ? 27.50400 -16.84600 -16.45400 1.000 44.33170 900 GLU B O 1
ATOM 4042 N N . THR B 1 106 ? 27.63300 -15.81000 -14.45900 1.000 49.44310 901 THR B N 1
ATOM 4043 C CA . THR B 1 106 ? 26.41100 -15.05000 -14.70200 1.000 42.85108 901 THR B CA 1
ATOM 4044 C C . THR B 1 106 ? 26.64700 -13.94500 -15.72700 1.000 51.05336 901 THR B C 1
ATOM 4045 O O . THR B 1 106 ? 25.78800 -13.69100 -16.58200 1.000 46.94416 901 THR B O 1
ATOM 4056 N N . ILE B 1 107 ? 27.80700 -13.28400 -15.66000 1.000 53.47803 902 ILE B N 1
ATOM 4057 C CA . ILE B 1 107 ? 28.14300 -12.25600 -16.64300 1.000 54.38826 902 ILE B CA 1
ATOM 4058 C C . ILE B 1 107 ? 28.26800 -12.86900 -18.03200 1.000 49.02791 902 ILE B C 1
ATOM 4059 O O . ILE B 1 107 ? 27.77100 -12.31800 -19.01900 1.000 49.77733 902 ILE B O 1
ATOM 4075 N N . ALA B 1 108 ? 28.94700 -14.01100 -18.13200 1.000 48.73985 903 ALA B N 1
ATOM 4076 C CA . ALA B 1 108 ? 29.08300 -14.68300 -19.41800 1.000 49.98673 903 ALA B CA 1
ATOM 4077 C C . ALA B 1 108 ? 27.72400 -15.12800 -19.95400 1.000 48.23371 903 ALA B C 1
ATOM 4078 O O . ALA B 1 108 ? 27.41800 -14.93500 -21.13800 1.000 50.55673 903 ALA B O 1
ATOM 4085 N N . ASP B 1 109 ? 26.89100 -15.72600 -19.09700 1.000 45.33880 904 ASP B N 1
ATOM 4086 C CA . ASP B 1 109 ? 25.56200 -16.15000 -19.53900 1.000 41.14215 904 ASP B CA 1
ATOM 4087 C C . ASP B 1 109 ? 24.77100 -14.97200 -20.09900 1.000 41.74854 904 ASP B C 1
ATOM 4088 O O . ASP B 1 109 ? 24.17900 -15.06000 -21.18200 1.000 45.81650 904 ASP B O 1
ATOM 4097 N N . TYR B 1 110 ? 24.75800 -13.85500 -19.37100 1.000 46.65411 905 TYR B N 1
ATOM 4098 C CA . TYR B 1 110 ? 24.02100 -12.67300 -19.80800 1.000 48.42427 905 TYR B CA 1
ATOM 4099 C C . TYR B 1 110 ? 24.54100 -12.15900 -21.14300 1.000 50.10382 905 TYR B C 1
ATOM 4100 O O . TYR B 1 110 ? 23.75900 -11.72000 -21.99600 1.000 49.47328 905 TYR B O 1
ATOM 4118 N N . GLU B 1 111 ? 25.85700 -12.20500 -21.34200 1.000 47.36390 906 GLU B N 1
ATOM 4119 C CA . GLU B 1 111 ? 26.46500 -11.68100 -22.55600 1.000 49.74733 906 GLU B CA 1
ATOM 4120 C C . GLU B 1 111 ? 26.34100 -12.63600 -23.73800 1.000 48.87403 906 GLU B C 1
ATOM 4121 O O . GLU B 1 111 ? 26.68000 -12.24500 -24.86200 1.000 46.47475 906 GLU B O 1
ATOM 4133 N N . THR B 1 112 ? 25.84700 -13.85700 -23.53200 1.000 49.12810 907 THR B N 1
ATOM 4134 C CA . THR B 1 112 ? 25.38700 -14.67500 -24.64900 1.000 45.02255 907 THR B CA 1
ATOM 4135 C C . THR B 1 112 ? 23.91800 -14.42600 -24.97800 1.000 40.68301 907 THR B C 1
ATOM 4136 O O . THR B 1 112 ? 23.38400 -15.06900 -25.88900 1.000 46.07244 907 THR B O 1
ATOM 4147 N N . GLY B 1 113 ? 23.24800 -13.53300 -24.24800 1.000 40.19138 908 GLY B N 1
ATOM 4148 C CA . GLY B 1 113 ? 21.85000 -13.23200 -24.50400 1.000 38.87604 908 GLY B CA 1
ATOM 4149 C C . GLY B 1 113 ? 20.87300 -14.10600 -23.74000 1.000 49.48629 908 GLY B C 1
ATOM 4150 O O . GLY B 1 113 ? 19.83800 -14.51700 -24.27800 1.000 47.55534 908 GLY B O 1
ATOM 4154 N N . GLN B 1 114 ? 21.18600 -14.39500 -22.48200 1.000 40.76177 909 GLN B N 1
ATOM 4155 C CA . GLN B 1 114 ? 20.36200 -15.25600 -21.64800 1.000 44.19277 909 GLN B CA 1
ATOM 4156 C C . GLN B 1 114 ? 20.07500 -14.55800 -20.32600 1.000 41.99106 909 GLN B C 1
ATOM 4157 O O . GLN B 1 114 ? 20.85700 -13.72700 -19.86000 1.000 44.38584 909 GLN B O 1
ATOM 4171 N N . LEU B 1 115 ? 18.93600 -14.89900 -19.72700 1.000 42.60889 910 LEU B N 1
ATOM 4172 C CA . LEU B 1 115 ? 18.57300 -14.37700 -18.42000 1.000 46.99126 910 LEU B CA 1
ATOM 4173 C C . LEU B 1 115 ? 18.49100 -15.44600 -17.34400 1.000 41.22802 910 LEU B C 1
ATOM 4174 O O . LEU B 1 115 ? 18.37900 -15.09900 -16.16200 1.000 45.80594 910 LEU B O 1
ATOM 4190 N N . TYR B 1 116 ? 18.54900 -16.72900 -17.70600 1.000 41.96717 911 TYR B N 1
ATOM 4191 C CA . TYR B 1 116 ? 18.46200 -17.77500 -16.69200 1.000 43.73628 911 TYR B CA 1
ATOM 4192 C C . TYR B 1 116 ? 19.48900 -17.55100 -15.59000 1.000 43.32002 911 TYR B C 1
ATOM 4193 O O . TYR B 1 116 ? 19.15300 -17.54500 -14.40100 1.000 42.43436 911 TYR B O 1
ATOM 4211 N N . GLY B 1 117 ? 20.75300 -17.35500 -15.97200 1.000 45.07828 912 GLY B N 1
ATOM 4212 C CA . GLY B 1 117 ? 21.79200 -17.15800 -14.97100 1.000 50.84900 912 GLY B CA 1
ATOM 4213 C C . GLY B 1 117 ? 21.56400 -15.91700 -14.13500 1.000 59.97684 912 GLY B C 1
ATOM 4214 O O . GLY B 1 117 ? 21.65500 -15.95100 -12.90000 1.000 48.71584 912 GLY B O 1
ATOM 4218 N N . LEU B 1 118 ? 21.26300 -14.79300 -14.79200 1.000 50.58198 913 LEU B N 1
ATOM 4219 C CA . LEU B 1 118 ? 21.07500 -13.54600 -14.06300 1.000 53.14837 913 LEU B CA 1
ATOM 4220 C C . LEU B 1 118 ? 19.96200 -13.67400 -13.03100 1.000 56.83323 913 LEU B C 1
ATOM 4221 O O . LEU B 1 118 ? 20.11500 -13.23600 -11.88700 1.000 49.45750 913 LEU B O 1
ATOM 4237 N N . GLU B 1 119 ? 18.83100 -14.27200 -13.41800 1.000 53.77999 914 GLU B N 1
ATOM 4238 C CA . GLU B 1 119 ? 17.72600 -14.42100 -12.47400 1.000 56.45885 914 GLU B CA 1
ATOM 4239 C C . GLU B 1 119 ? 18.12700 -15.28300 -11.28100 1.000 55.74879 914 GLU B C 1
ATOM 4240 O O . GLU B 1 119 ? 17.70600 -15.02000 -10.14800 1.000 43.95664 914 GLU B O 1
ATOM 4252 N N . LYS B 1 120 ? 18.92500 -16.32800 -11.51600 1.000 45.75358 915 LYS B N 1
ATOM 4253 C CA . LYS B 1 120 ? 19.36800 -17.17200 -10.41000 1.000 52.35368 915 LYS B CA 1
ATOM 4254 C C . LYS B 1 120 ? 20.29300 -16.40300 -9.47400 1.000 56.88031 915 LYS B C 1
ATOM 4255 O O . LYS B 1 120 ? 20.24600 -16.58900 -8.25200 1.000 46.95008 915 LYS B O 1
ATOM 4274 N N . PHE B 1 121 ? 21.14100 -15.53200 -10.02600 1.000 56.91497 916 PHE B N 1
ATOM 4275 C CA . PHE B 1 121 ? 21.98000 -14.70300 -9.17300 1.000 52.77696 916 PHE B CA 1
ATOM 4276 C C . PHE B 1 121 ? 21.15300 -13.64400 -8.45700 1.000 62.75457 916 PHE B C 1
ATOM 4277 O O . PHE B 1 121 ? 21.49200 -13.24200 -7.33800 1.000 62.60267 916 PHE B O 1
ATOM 4294 N N . TRP B 1 122 ? 20.07000 -13.18000 -9.08800 1.000 51.99201 917 TRP B N 1
ATOM 4295 C CA . TRP B 1 122 ? 19.18200 -12.21900 -8.44200 1.000 59.98053 917 TRP B CA 1
ATOM 4296 C C . TRP B 1 122 ? 18.37300 -12.87300 -7.32900 1.000 62.41193 917 TRP B C 1
ATOM 4297 O O . TRP B 1 122 ? 18.06100 -12.22100 -6.32600 1.000 62.93288 917 TRP B O 1
ATOM 4318 N N . ALA B 1 123 ? 18.03400 -14.15400 -7.48400 1.000 64.09196 918 ALA B N 1
ATOM 4319 C CA . ALA B 1 123 ? 17.35500 -14.87900 -6.41600 1.000 60.75076 918 ALA B CA 1
ATOM 4320 C C . ALA B 1 123 ? 18.29700 -15.15300 -5.25000 1.000 65.73845 918 ALA B C 1
ATOM 4321 O O . ALA B 1 123 ? 17.88800 -15.08300 -4.08400 1.000 59.18762 918 ALA B O 1
ATOM 4328 N N . PHE B 1 124 ? 19.56200 -15.46600 -5.54000 1.000 55.76332 919 PHE B N 1
ATOM 4329 C CA . PHE B 1 124 ? 20.51800 -15.72000 -4.46800 1.000 67.42682 919 PHE B CA 1
ATOM 4330 C C . PHE B 1 124 ? 20.59600 -14.53400 -3.51400 1.000 76.61010 919 PHE B C 1
ATOM 4331 O O . PHE B 1 124 ? 20.43400 -14.68600 -2.29700 1.000 74.81800 919 PHE B O 1
ATOM 4348 N N . LEU B 1 125 ? 20.84300 -13.33800 -4.05100 1.000 72.49989 920 LEU B N 1
ATOM 4349 C CA . LEU B 1 125 ? 20.97100 -12.15600 -3.20600 1.000 81.25878 920 LEU B CA 1
ATOM 4350 C C . LEU B 1 125 ? 19.67500 -11.82400 -2.47600 1.000 87.64083 920 LEU B C 1
ATOM 4351 O O . LEU B 1 125 ? 19.70000 -11.05800 -1.50800 1.000 85.82742 920 LEU B O 1
ATOM 4367 N N . LYS B 1 126 ? 18.55200 -12.40300 -2.90100 1.000 86.12245 921 LYS B N 1
ATOM 4368 C CA . LYS B 1 126 ? 17.24800 -12.11900 -2.31600 1.000 87.34342 921 LYS B CA 1
ATOM 4369 C C . LYS B 1 126 ? 16.85700 -13.11300 -1.23000 1.000 84.18166 921 LYS B C 1
ATOM 4370 O O . LYS B 1 126 ? 16.16200 -12.74100 -0.27900 1.000 78.60222 921 LYS B O 1
ATOM 4389 N N . TYR B 1 127 ? 17.27500 -14.37100 -1.35500 1.000 86.01958 922 TYR B N 1
ATOM 4390 C CA . TYR B 1 127 ? 16.95500 -15.40200 -0.37900 1.000 87.05016 922 TYR B CA 1
ATOM 4391 C C . TYR B 1 127 ? 18.13900 -15.76200 0.50900 1.000 84.27494 922 TYR B C 1
ATOM 4392 O O . TYR B 1 127 ? 18.04500 -16.70600 1.30000 1.000 102.67421 922 TYR B O 1
ATOM 4410 N N . TYR B 1 128 ? 19.23900 -15.02600 0.41900 1.000 85.99063 923 TYR B N 1
ATOM 4411 C CA . TYR B 1 128 ? 20.43400 -15.30600 1.20100 1.000 94.60761 923 TYR B CA 1
ATOM 4412 C C . TYR B 1 128 ? 20.47100 -14.39700 2.42500 1.000 101.93860 923 TYR B C 1
ATOM 4413 O O . TYR B 1 128 ? 20.12400 -13.21600 2.34000 1.000 95.27736 923 TYR B O 1
ATOM 4422 N N . LYS B 1 129 ? 20.86900 -14.96400 3.56500 1.000 100.27982 924 LYS B N 1
ATOM 4423 C CA . LYS B 1 129 ? 20.93000 -14.21600 4.84500 1.000 106.41430 924 LYS B CA 1
ATOM 4424 C C . LYS B 1 129 ? 21.80200 -12.98200 4.69200 1.000 110.89439 924 LYS B C 1
ATOM 4425 O O . LYS B 1 129 ? 21.28700 -11.87000 4.86100 1.000 107.66244 924 LYS B O 1
ATOM 4431 N N . ASN B 1 130 ? 23.07600 -13.19100 4.39000 1.000 105.39353 925 ASN B N 1
ATOM 4432 C CA . ASN B 1 130 ? 24.02700 -12.05900 4.28100 1.000 113.69333 925 ASN B CA 1
ATOM 4433 C C . ASN B 1 130 ? 23.96800 -11.49200 2.86200 1.000 108.76309 925 ASN B C 1
ATOM 4434 O O . ASN B 1 130 ? 25.02600 -11.11300 2.34500 1.000 111.11624 925 ASN B O 1
ATOM 4439 N N . GLY B 1 131 ? 22.77500 -11.41600 2.27400 1.000 105.69388 926 GLY B N 1
ATOM 4440 C CA . GLY B 1 131 ? 22.62300 -10.94900 0.88700 1.000 113.38865 926 GLY B CA 1
ATOM 4441 C C . GLY B 1 131 ? 23.12500 -9.54300 0.62800 1.000 112.48352 926 GLY B C 1
ATOM 4442 O O . GLY B 1 131 ? 23.98600 -9.38900 -0.25100 1.000 118.10764 926 GLY B O 1
ATOM 4443 N N . GLU B 1 132 ? 22.60400 -8.55400 1.34900 1.000 112.12524 927 GLU B N 1
ATOM 4444 C CA . GLU B 1 132 ? 22.95700 -7.13600 1.08500 1.000 109.00702 927 GLU B CA 1
ATOM 4445 C C . GLU B 1 132 ? 24.38900 -6.81000 1.52800 1.000 107.39356 927 GLU B C 1
ATOM 4446 O O . GLU B 1 132 ? 24.83300 -5.68800 1.25800 1.000 106.17843 927 GLU B O 1
ATOM 4452 N N . LYS B 1 133 ? 25.09000 -7.75200 2.14800 1.000 105.18780 928 LYS B N 1
ATOM 4453 C CA . LYS B 1 133 ? 26.44900 -7.48500 2.65300 1.000 99.57394 928 LYS B CA 1
ATOM 4454 C C . LYS B 1 133 ? 27.49600 -7.88500 1.61200 1.000 103.01320 928 LYS B C 1
ATOM 4455 O O . LYS B 1 133 ? 28.67200 -7.57000 1.83500 1.000 109.16183 928 LYS B O 1
ATOM 4461 N N . LEU B 1 134 ? 27.09700 -8.53800 0.51400 1.000 108.11955 929 LEU B N 1
ATOM 4462 C CA . LEU B 1 134 ? 28.08800 -9.04900 -0.47000 1.000 98.81971 929 LEU B CA 1
ATOM 4463 C C . LEU B 1 134 ? 28.44200 -7.97600 -1.49100 1.000 101.15162 929 LEU B C 1
ATOM 4464 O O . LEU B 1 134 ? 27.56900 -7.17400 -1.83600 1.000 91.58614 929 LEU B O 1
ATOM 4469 N N . GLU B 1 135 ? 29.68500 -7.99200 -1.95500 1.000 90.28228 930 GLU B N 1
ATOM 4470 C CA . GLU B 1 135 ? 30.12200 -7.04500 -3.00300 1.000 98.20279 930 GLU B CA 1
ATOM 4471 C C . GLU B 1 135 ? 29.86600 -7.63300 -4.39300 1.000 97.03483 930 GLU B C 1
ATOM 4472 O O . GLU B 1 135 ? 30.49900 -8.64800 -4.70300 1.000 94.35549 930 GLU B O 1
ATOM 4478 N N . VAL B 1 136 ? 29.07100 -6.96900 -5.23000 1.000 94.46421 931 VAL B N 1
ATOM 4479 C CA . VAL B 1 136 ? 28.76000 -7.41600 -6.62000 1.000 86.75935 931 VAL B CA 1
ATOM 4480 C C . VAL B 1 136 ? 29.75100 -6.74900 -7.57300 1.000 85.64507 931 VAL B C 1
ATOM 4481 O O . VAL B 1 136 ? 29.71000 -5.51800 -7.62200 1.000 90.05954 931 VAL B O 1
ATOM 4494 N N . GLN B 1 137 ? 30.62100 -7.49300 -8.26100 1.000 82.03251 932 GLN B N 1
ATOM 4495 C CA . GLN B 1 137 ? 31.52900 -6.97300 -9.32100 1.000 83.15460 932 GLN B CA 1
ATOM 4496 C C . GLN B 1 137 ? 30.77000 -5.88100 -10.07900 1.000 88.15965 932 GLN B C 1
ATOM 4497 O O . GLN B 1 137 ? 29.69100 -6.17900 -10.49300 1.000 79.03466 932 GLN B O 1
ATOM 4505 N N . PRO B 1 138 ? 31.33400 -4.68600 -10.38300 1.000 87.01173 933 PRO B N 1
ATOM 4506 C CA . PRO B 1 138 ? 30.54600 -3.55100 -10.92700 1.000 89.38540 933 PRO B CA 1
ATOM 4507 C C . PRO B 1 138 ? 29.78500 -3.74300 -12.26100 1.000 83.15427 933 PRO B C 1
ATOM 4508 O O . PRO B 1 138 ? 28.76000 -3.12900 -12.43900 1.000 70.74888 933 PRO B O 1
ATOM 4519 N N . LYS B 1 139 ? 30.33300 -4.49500 -13.20800 1.000 86.64071 934 LYS B N 1
ATOM 4520 C CA . LYS B 1 139 ? 29.66800 -4.74900 -14.48500 1.000 76.32985 934 LYS B CA 1
ATOM 4521 C C . LYS B 1 139 ? 28.37700 -5.53200 -14.27800 1.000 76.65573 934 LYS B C 1
ATOM 4522 O O . LYS B 1 139 ? 27.36100 -5.25800 -14.93000 1.000 66.40407 934 LYS B O 1
ATOM 4541 N N . LEU B 1 140 ? 28.39600 -6.51600 -13.37500 1.000 76.64250 935 LEU B N 1
ATOM 4542 C CA . LEU B 1 140 ? 27.17600 -7.25500 -13.06700 1.000 71.37041 935 LEU B CA 1
ATOM 4543 C C . LEU B 1 140 ? 26.20300 -6.39600 -12.26900 1.000 73.39916 935 LEU B C 1
ATOM 4544 O O . LEU B 1 140 ? 24.98200 -6.50300 -12.45100 1.000 70.20428 935 LEU B O 1
ATOM 4560 N N . ALA B 1 141 ? 26.72800 -5.55300 -11.36600 1.000 70.96696 936 ALA B N 1
ATOM 4561 C CA . ALA B 1 141 ? 25.87700 -4.59000 -10.67000 1.000 75.33702 936 ALA B CA 1
ATOM 4562 C C . ALA B 1 141 ? 25.06500 -3.77700 -11.66500 1.000 70.20968 936 ALA B C 1
ATOM 4563 O O . ALA B 1 141 ? 23.92100 -3.40000 -11.38500 1.000 68.00689 936 ALA B O 1
ATOM 4567 N N . GLU B 1 142 ? 25.64600 -3.49100 -12.83500 1.000 68.85173 937 GLU B N 1
ATOM 4568 C CA . GLU B 1 142 ? 24.93300 -2.72200 -13.84800 1.000 83.31662 937 GLU B CA 1
ATOM 4569 C C . GLU B 1 142 ? 23.70000 -3.52000 -14.28800 1.000 80.97510 937 GLU B C 1
ATOM 4570 O O . GLU B 1 142 ? 22.55000 -3.06600 -14.19100 1.000 85.96056 937 GLU B O 1
ATOM 4582 N N . TYR B 1 143 ? 23.95700 -4.75000 -14.74900 1.000 67.61751 938 TYR B N 1
ATOM 4583 C CA . TYR B 1 143 ? 22.95300 -5.60700 -15.37200 1.000 76.81058 938 TYR B CA 1
ATOM 4584 C C . TYR B 1 143 ? 21.77500 -5.88400 -14.43600 1.000 77.20320 938 TYR B C 1
ATOM 4585 O O . TYR B 1 143 ? 20.62500 -5.98200 -14.87800 1.000 73.21310 938 TYR B O 1
ATOM 4603 N N . LEU B 1 144 ? 22.04800 -6.05400 -13.14900 1.000 73.08970 939 LEU B N 1
ATOM 4604 C CA . LEU B 1 144 ? 20.97200 -6.28100 -12.19100 1.000 76.03964 939 LEU B CA 1
ATOM 4605 C C . LEU B 1 144 ? 20.09000 -5.02900 -12.02300 1.000 74.57771 939 LEU B C 1
ATOM 4606 O O . LEU B 1 144 ? 18.87100 -5.14200 -11.87300 1.000 73.78653 939 LEU B O 1
ATOM 4622 N N . LYS B 1 145 ? 20.64800 -3.82900 -12.09600 1.000 78.40297 940 LYS B N 1
ATOM 4623 C CA . LYS B 1 145 ? 19.78300 -2.64400 -12.07200 1.000 85.48729 940 LYS B CA 1
ATOM 4624 C C . LYS B 1 145 ? 18.78500 -2.62500 -13.22500 1.000 77.30354 940 LYS B C 1
ATOM 4625 O O . LYS B 1 145 ? 17.69300 -2.04500 -13.13000 1.000 88.89818 940 LYS B O 1
ATOM 4632 N N . SER B 1 146 ? 19.13400 -3.26300 -14.32600 1.000 76.97845 941 SER B N 1
ATOM 4633 C CA . SER B 1 146 ? 18.23300 -3.24900 -15.45700 1.000 87.05656 941 SER B CA 1
ATOM 4634 C C . SER B 1 146 ? 17.21700 -4.36700 -15.31300 1.000 73.05641 941 SER B C 1
ATOM 4635 O O . SER B 1 146 ? 16.03700 -4.17900 -15.60900 1.000 78.55336 941 SER B O 1
ATOM 4640 N N . PHE B 1 147 ? 17.66700 -5.52100 -14.81200 1.000 71.91451 942 PHE B N 1
ATOM 4641 C CA . PHE B 1 147 ? 16.76000 -6.60500 -14.46600 1.000 79.62208 942 PHE B CA 1
ATOM 4642 C C . PHE B 1 147 ? 15.71300 -6.14700 -13.47000 1.000 81.46640 942 PHE B C 1
ATOM 4643 O O . PHE B 1 147 ? 14.71400 -6.86100 -13.26500 1.000 77.96864 942 PHE B O 1
ATOM 4660 N N . LYS B 1 148 ? 15.95000 -4.98000 -12.81600 1.000 87.04203 943 LYS B N 1
ATOM 4661 C CA . LYS B 1 148 ? 14.93900 -4.40800 -11.92200 1.000 89.80728 943 LYS B CA 1
ATOM 4662 C C . LYS B 1 148 ? 13.65000 -4.07100 -12.68500 1.000 86.36454 943 LYS B C 1
ATOM 4663 O O . LYS B 1 148 ? 12.57500 -4.05500 -12.08400 1.000 89.28568 943 LYS B O 1
ATOM 4671 N N . ASN B 1 149 ? 13.73500 -3.68600 -13.97500 1.000 82.69136 944 ASN B N 1
ATOM 4672 C CA . ASN B 1 149 ? 12.54200 -3.49400 -14.80200 1.000 86.49819 944 ASN B CA 1
ATOM 4673 C C . ASN B 1 149 ? 11.93400 -4.81600 -15.21300 1.000 77.76725 944 ASN B C 1
ATOM 4674 O O . ASN B 1 149 ? 10.89100 -4.81200 -15.86000 1.000 77.11595 944 ASN B O 1
ATOM 4681 N N . ILE B 1 150 ? 12.53900 -5.94400 -14.83300 1.000 78.87825 945 ILE B N 1
ATOM 4682 C CA . ILE B 1 150 ? 12.03300 -7.25000 -15.23800 1.000 85.22681 945 ILE B CA 1
ATOM 4683 C C . ILE B 1 150 ? 11.36000 -7.86600 -14.02000 1.000 89.09575 945 ILE B C 1
ATOM 4684 O O . ILE B 1 150 ? 10.13300 -8.04000 -13.98100 1.000 89.72465 945 ILE B O 1
ATOM 4691 N N . GLU B 1 151 ? 12.16300 -8.15400 -13.00100 1.000 84.80245 946 GLU B N 1
ATOM 4692 C CA . GLU B 1 151 ? 11.70400 -8.71600 -11.73900 1.000 97.20672 946 GLU B CA 1
ATOM 4693 C C . GLU B 1 151 ? 11.75900 -7.62700 -10.67800 1.000 100.14880 946 GLU B C 1
ATOM 4694 O O . GLU B 1 151 ? 12.78600 -6.96400 -10.52000 1.000 91.44549 946 GLU B O 1
ATOM 4706 N N . ASP B 1 152 ? 10.65400 -7.41700 -9.97500 1.000 108.92727 947 ASP B N 1
ATOM 4707 C CA . ASP B 1 152 ? 10.64900 -6.41400 -8.91900 1.000 118.99871 947 ASP B CA 1
ATOM 4708 C C . ASP B 1 152 ? 10.32900 -7.10400 -7.60600 1.000 122.75731 947 ASP B C 1
ATOM 4709 O O . ASP B 1 152 ? 10.02900 -6.44400 -6.61800 1.000 124.77537 947 ASP B O 1
#

GO terms:
  GO:0005737 cytoplasm (C, IDA)
  GO:0005739 mitochondrion (C, EXP)
  GO:0008187 poly-pyrimidine tract binding (F, IDA)
  GO:0005739 mitochondrion (C, IDA)
  GO:0005829 cytosol (C, IDA)
  GO:0031315 extrinsic component of mitochondrial outer membrane (C, IDA)
  GO:0048027 mRNA 5'-UTR binding (F, IDA)
  GO:0035186 syncytial blastoderm mitotic cell cycle (P, IMP)
  GO:0005739 mitochondrion (C, HDA)
  GO:0005829 cytosol (C, HDA)
  GO:1903749 positive regulation of protein localization to mitochondrion (P, IMP)
  GO:2000766 negative regulation of cyt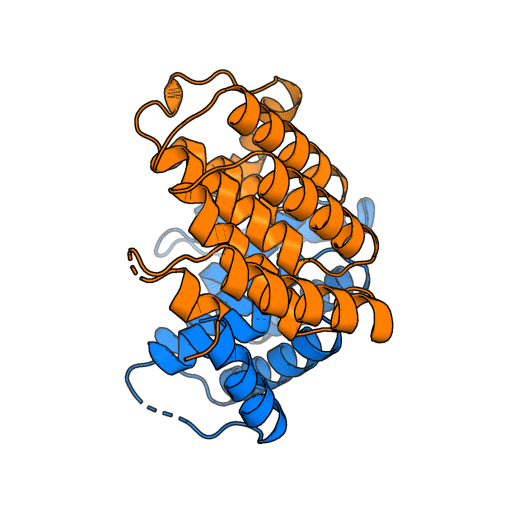oplasmic translation (P, IMP)
  GO:2000767 positive regulation of cytoplasmic translation (P, IMP)
  GO:0090297 positive regulation of mitochondrial DNA replication (P, IMP)
  GO:0007053 spindle assembly involved in male meiosis (P, IMP)
  GO:0007140 male meiotic nuclear division (P, IMP)
  GO:0000001 mitochondrion inheritance (P, IMP)

Secondary structure (DSSP, 8-state):
--HHHHTTSTTT--HHHHHHHHHHHHHHHHHH-TT--HHHHHHHHHHHHHHHHS--HHHHHHHHHHHHHHHTTT--HHHHHHHHHHHHHHHHS--HHHHHHHHHHHHHHHHTT--HHHHHHHHHHHH-------HHHHHHHHHGGGT-/--HHHHTT-----HHHHHHHHHHHHHHHHHH-TT--HHHHHHHHHHHHHTTTS--HHHHHHHHHHHHHHHTTT--HHHHHHHHHHHHHHHHS--HHHHHHHHHHHHHHHHTT--HHHHHHHHHHHH-TTGGGS---HHHHHHHHHHTTT--